Protein AF-A0AAX3D1M9-F1 (afdb_monomer_lite)

Structure (mmCIF, N/CA/C/O backbone):
data_AF-A0AAX3D1M9-F1
#
_entry.id   AF-A0AAX3D1M9-F1
#
loop_
_atom_site.group_PDB
_atom_site.id
_atom_site.type_symbol
_atom_site.label_atom_id
_atom_site.label_alt_id
_atom_site.label_comp_id
_atom_site.label_asym_id
_atom_site.label_entity_id
_atom_site.label_seq_id
_atom_site.pdbx_PDB_ins_code
_atom_site.Cartn_x
_atom_site.Cartn_y
_atom_site.Cartn_z
_atom_site.occupancy
_atom_site.B_iso_or_equiv
_atom_site.auth_seq_id
_atom_site.auth_comp_id
_atom_site.auth_asym_id
_atom_site.auth_atom_id
_atom_site.pdbx_PDB_model_num
ATOM 1 N N . MET A 1 1 ? 0.390 10.258 27.517 1.00 55.94 1 MET A N 1
ATOM 2 C CA . MET A 1 1 ? 0.273 8.787 27.469 1.00 55.94 1 MET A CA 1
ATOM 3 C C . MET A 1 1 ? -1.101 8.477 28.016 1.00 55.94 1 MET A C 1
ATOM 5 O O . MET A 1 1 ? -1.334 8.850 29.157 1.00 55.94 1 MET A O 1
ATOM 9 N N . ILE A 1 2 ? -2.012 7.941 27.198 1.00 63.78 2 ILE A N 1
ATOM 10 C CA . ILE A 1 2 ? -3.389 7.693 27.645 1.00 63.78 2 ILE A CA 1
ATOM 11 C C . ILE A 1 2 ? -3.341 6.666 28.775 1.00 63.78 2 ILE A C 1
ATOM 13 O O . ILE A 1 2 ? -2.742 5.599 28.619 1.00 63.78 2 ILE A O 1
ATOM 17 N N . THR A 1 3 ? -3.895 7.018 29.928 1.00 70.44 3 THR A N 1
ATOM 18 C CA . THR A 1 3 ? -3.872 6.161 31.119 1.00 70.44 3 THR A CA 1
ATOM 19 C C . THR A 1 3 ? -5.113 5.272 31.165 1.00 70.44 3 THR A C 1
ATOM 21 O O . THR A 1 3 ? -6.144 5.576 30.568 1.00 70.44 3 THR A O 1
ATOM 24 N N . THR A 1 4 ? -5.041 4.150 31.885 1.00 70.62 4 THR A N 1
ATOM 25 C CA . THR A 1 4 ? -6.210 3.276 32.102 1.00 70.62 4 THR A CA 1
ATOM 26 C C . THR A 1 4 ? -7.365 4.021 32.776 1.00 70.62 4 THR A C 1
ATOM 28 O O . THR A 1 4 ? -8.521 3.733 32.493 1.00 70.62 4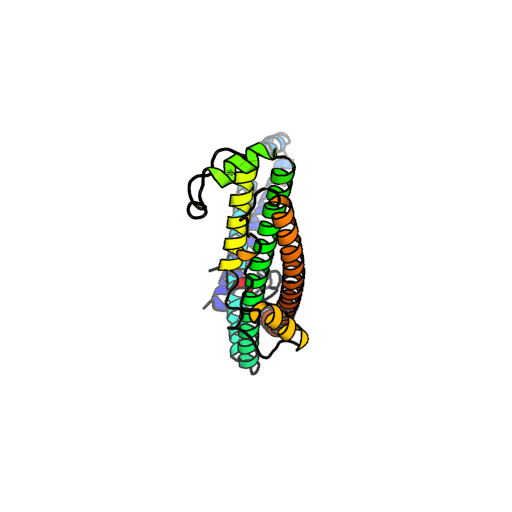 THR A O 1
ATOM 31 N N . THR A 1 5 ? -7.060 5.034 33.589 1.00 75.00 5 THR A N 1
ATOM 32 C CA . THR A 1 5 ? -8.041 5.907 34.242 1.00 75.00 5 THR A CA 1
ATOM 33 C C . THR A 1 5 ? -8.788 6.813 33.259 1.00 75.00 5 THR A C 1
ATOM 35 O O . THR A 1 5 ? -9.990 7.001 33.407 1.00 75.00 5 THR A O 1
ATOM 38 N N . GLU A 1 6 ? -8.125 7.324 32.214 1.00 77.56 6 GLU A N 1
ATOM 39 C CA . GLU A 1 6 ? -8.794 8.107 31.156 1.00 77.56 6 GLU A CA 1
ATOM 40 C C . GLU A 1 6 ? -9.747 7.232 30.323 1.00 77.56 6 GLU A C 1
ATOM 42 O O . GLU A 1 6 ? -10.830 7.669 29.936 1.00 77.56 6 GLU A O 1
ATOM 47 N N . LEU A 1 7 ? -9.378 5.968 30.084 1.00 77.69 7 LEU A N 1
ATOM 48 C CA . LEU A 1 7 ? -10.266 4.982 29.462 1.00 77.69 7 LEU A CA 1
ATOM 49 C C . LEU A 1 7 ? -11.485 4.682 30.340 1.00 77.69 7 LEU A C 1
ATOM 51 O O . LEU A 1 7 ? -12.599 4.624 29.832 1.00 77.69 7 LEU A O 1
ATOM 55 N N . GLU A 1 8 ? -11.315 4.516 31.649 1.00 80.62 8 GLU A N 1
ATOM 56 C CA . GLU A 1 8 ? -12.436 4.290 32.571 1.00 80.62 8 GLU A CA 1
ATOM 57 C C . GLU A 1 8 ? -13.389 5.492 32.641 1.00 80.62 8 GLU A C 1
ATOM 59 O O . GLU A 1 8 ? -14.610 5.317 32.645 1.00 80.62 8 GLU A O 1
ATOM 64 N N . GLU A 1 9 ? -12.859 6.715 32.612 1.00 84.62 9 GLU A N 1
ATOM 65 C CA . GLU A 1 9 ? -13.679 7.926 32.566 1.00 84.62 9 GLU A CA 1
ATOM 66 C C . GLU A 1 9 ? -14.504 7.997 31.272 1.00 84.62 9 GLU A C 1
ATOM 68 O O . GLU A 1 9 ? -15.719 8.209 31.314 1.00 84.62 9 GLU A O 1
ATOM 73 N N . LEU A 1 10 ? -13.878 7.738 30.120 1.00 82.38 10 LEU A N 1
ATOM 74 C CA . LEU A 1 10 ? -14.573 7.675 28.832 1.00 82.38 10 LEU A CA 1
ATOM 75 C C . LEU A 1 10 ? -15.622 6.557 28.799 1.00 82.38 10 LEU A C 1
ATOM 77 O O . LEU A 1 10 ? -16.719 6.763 28.279 1.00 82.38 10 LEU A O 1
ATOM 81 N N . SER A 1 11 ? -15.328 5.406 29.410 1.00 84.56 11 SER A N 1
ATOM 82 C CA . SER A 1 11 ? -16.284 4.307 29.582 1.00 84.56 11 SER A CA 1
ATOM 83 C C . SER A 1 11 ? -17.537 4.768 30.324 1.00 84.56 11 SER A C 1
ATOM 85 O O . SER A 1 11 ? -18.658 4.553 29.859 1.00 84.56 11 SER A O 1
ATOM 87 N N . SER A 1 12 ? -17.349 5.463 31.447 1.00 85.31 12 SER A N 1
ATOM 88 C CA . SER A 1 12 ? -18.442 6.009 32.252 1.00 85.31 12 SER A CA 1
ATOM 89 C C . SER A 1 12 ? -19.265 7.033 31.461 1.00 85.31 12 SER A C 1
ATOM 91 O O . SER A 1 12 ? -20.497 7.015 31.492 1.00 85.31 12 SER A O 1
ATOM 93 N N . GLN A 1 13 ? -18.617 7.885 30.660 1.00 84.88 13 GLN A N 1
ATOM 94 C CA . GLN A 1 13 ? -19.316 8.833 29.786 1.00 84.88 13 GLN A CA 1
ATOM 95 C C . GLN A 1 13 ? -20.157 8.131 28.702 1.00 84.88 13 GLN A C 1
ATOM 97 O O . GLN A 1 13 ? -21.295 8.540 28.457 1.00 84.88 13 GLN A O 1
ATOM 102 N N . VAL A 1 14 ? -19.647 7.054 28.089 1.00 85.25 14 VAL A N 1
ATOM 103 C CA . VAL A 1 14 ? -20.409 6.219 27.140 1.00 85.25 14 VAL A CA 1
ATOM 104 C C . VAL A 1 14 ? -21.610 5.567 27.826 1.00 85.25 14 VAL A C 1
ATOM 106 O O . VAL A 1 14 ? -22.710 5.554 27.271 1.00 85.25 14 VAL A O 1
ATOM 109 N N . GLU A 1 15 ? -21.429 5.029 29.031 1.00 87.00 15 GLU A N 1
ATOM 110 C CA . GLU A 1 15 ? -22.499 4.380 29.792 1.00 87.00 15 GLU A CA 1
ATOM 111 C C . GLU A 1 15 ? -23.608 5.370 30.176 1.00 87.00 15 GLU A C 1
ATOM 113 O O . GLU A 1 15 ? -24.792 5.096 29.961 1.00 87.00 15 GLU A O 1
ATOM 118 N N . ASN A 1 16 ? -23.233 6.570 30.622 1.00 86.00 16 ASN A N 1
ATOM 119 C CA . ASN A 1 16 ? -24.165 7.659 30.912 1.00 86.00 16 ASN A CA 1
ATOM 120 C C . ASN A 1 16 ? -24.911 8.143 29.657 1.00 86.00 16 ASN A C 1
ATOM 122 O O . ASN A 1 16 ? -26.115 8.397 29.700 1.00 86.00 16 ASN A O 1
ATOM 126 N N . ALA A 1 17 ? -24.235 8.231 28.509 1.00 81.38 17 ALA A N 1
ATOM 127 C CA . ALA A 1 17 ? -24.884 8.585 27.246 1.00 81.38 17 ALA A CA 1
ATOM 128 C C . ALA A 1 17 ? -25.866 7.493 26.776 1.00 81.38 17 ALA A C 1
ATOM 130 O O . ALA A 1 17 ? -26.965 7.798 26.302 1.00 81.38 17 ALA A O 1
ATOM 131 N N . ASN A 1 18 ? -25.513 6.217 26.954 1.00 84.44 18 ASN A N 1
ATOM 132 C CA . ASN A 1 18 ? -26.394 5.089 26.655 1.00 84.44 18 ASN A CA 1
ATOM 133 C C . ASN A 1 18 ? -27.618 5.046 27.581 1.00 84.44 18 ASN A C 1
ATOM 135 O O . ASN A 1 18 ? -28.734 4.811 27.108 1.00 84.44 18 ASN A O 1
ATOM 139 N N . SER A 1 19 ? -27.445 5.315 28.877 1.00 85.19 19 SER A N 1
ATOM 140 C CA . SER A 1 19 ? -28.560 5.381 29.826 1.00 85.19 19 SER A CA 1
ATOM 141 C C . SER A 1 19 ? -29.493 6.561 29.518 1.00 85.19 19 SER A C 1
ATOM 143 O O . SER A 1 19 ? -30.715 6.384 29.497 1.00 85.19 19 SER A O 1
ATOM 145 N N . ALA A 1 20 ? -28.947 7.726 29.147 1.00 81.75 20 ALA A N 1
ATOM 146 C CA . ALA A 1 20 ? -29.719 8.884 28.692 1.00 81.75 20 ALA A CA 1
ATOM 147 C C . ALA A 1 20 ? -30.534 8.580 27.422 1.00 81.75 20 ALA A C 1
ATOM 149 O O . ALA A 1 20 ? -31.724 8.901 27.356 1.00 81.75 20 ALA A O 1
ATOM 150 N N . ARG A 1 21 ? -29.944 7.883 26.441 1.00 82.38 21 ARG A N 1
ATOM 151 C CA . ARG A 1 21 ? -30.666 7.406 25.250 1.00 82.38 21 ARG A CA 1
ATOM 152 C C . ARG A 1 21 ? -31.788 6.435 25.621 1.00 82.38 21 ARG A C 1
ATOM 154 O O . ARG A 1 21 ? -32.903 6.580 25.125 1.00 82.38 21 ARG A O 1
ATOM 161 N N . ALA A 1 22 ? -31.534 5.472 26.507 1.00 83.50 22 ALA A N 1
ATOM 162 C CA . ALA A 1 22 ? -32.554 4.522 26.955 1.00 83.50 22 ALA A CA 1
ATOM 163 C C . ALA A 1 22 ? -33.737 5.228 27.647 1.00 83.50 22 ALA A C 1
ATOM 165 O O . ALA A 1 22 ? -34.895 4.853 27.443 1.00 83.50 22 ALA A O 1
ATOM 166 N N . LEU A 1 23 ? -33.468 6.285 28.421 1.00 85.50 23 LEU A N 1
ATOM 167 C CA . LEU A 1 23 ? -34.502 7.143 29.004 1.00 85.50 23 LEU A CA 1
ATOM 168 C C . LEU A 1 23 ? -35.269 7.934 27.934 1.00 85.50 23 LEU A C 1
ATOM 170 O O . LEU A 1 23 ? -36.498 7.995 28.00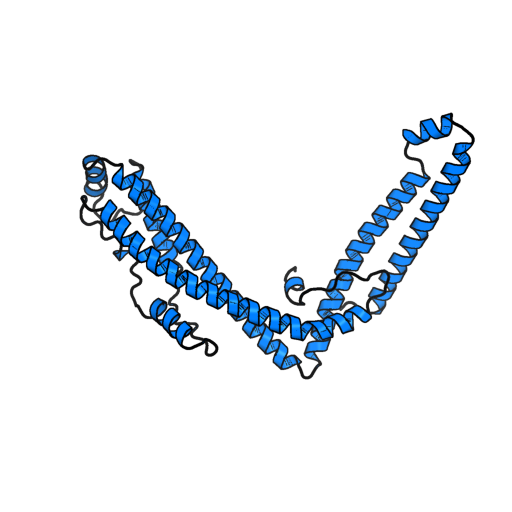1 1.00 85.50 23 LEU A O 1
ATOM 174 N N . ALA A 1 24 ? -34.586 8.480 26.923 1.00 78.06 24 ALA A N 1
ATOM 175 C CA . ALA A 1 24 ? -35.226 9.181 25.808 1.00 78.06 24 ALA A CA 1
ATOM 176 C C . ALA A 1 24 ? -36.155 8.256 24.998 1.00 78.06 24 ALA A C 1
ATOM 178 O O . ALA A 1 24 ? -37.276 8.646 24.672 1.00 78.06 24 ALA A O 1
ATOM 179 N N . VAL A 1 25 ? -35.745 7.004 24.758 1.00 81.94 25 VAL A N 1
ATOM 180 C CA . VAL A 1 25 ? -36.581 5.971 24.119 1.00 81.94 25 VAL A CA 1
ATOM 181 C C . VAL A 1 25 ? -37.821 5.669 24.962 1.00 81.94 25 VAL A C 1
ATOM 183 O O . VAL A 1 25 ? -38.934 5.671 24.437 1.00 81.94 25 VAL A O 1
ATOM 186 N N . LYS A 1 26 ? -37.672 5.464 26.279 1.00 84.25 26 LYS A N 1
ATOM 187 C CA . LYS A 1 26 ? -38.821 5.256 27.181 1.00 84.25 26 LYS A CA 1
ATOM 188 C C . LYS A 1 26 ? -39.779 6.452 27.170 1.00 84.25 26 LYS A C 1
ATOM 190 O O . LYS A 1 26 ? -40.995 6.258 27.158 1.00 84.25 26 LYS A O 1
ATOM 195 N N . GLY A 1 27 ? -39.242 7.673 27.135 1.00 80.56 27 GLY A N 1
ATOM 196 C CA . GLY A 1 27 ? -40.020 8.906 27.007 1.00 80.56 27 GLY A CA 1
ATOM 197 C C . GLY A 1 27 ? -40.816 8.968 25.702 1.00 80.56 27 GLY A C 1
ATOM 198 O O . GLY A 1 27 ? -42.007 9.266 25.734 1.00 80.56 27 GLY A O 1
ATOM 199 N N . LEU A 1 28 ? -40.194 8.603 24.577 1.00 79.19 28 LEU A N 1
ATOM 200 C CA . LEU A 1 28 ? -40.854 8.529 23.272 1.00 79.19 28 LEU A CA 1
ATOM 201 C C . LEU A 1 28 ? -41.990 7.496 23.261 1.00 79.19 28 LEU A C 1
ATOM 203 O O . LEU A 1 28 ? -43.083 7.783 22.776 1.00 79.19 28 LEU A O 1
ATOM 207 N N . VAL A 1 29 ? -41.763 6.304 23.822 1.00 81.25 29 VAL A N 1
ATOM 208 C CA . VAL A 1 29 ? -42.787 5.249 23.912 1.00 81.25 29 VAL A CA 1
ATOM 209 C C . VAL A 1 29 ? -43.977 5.716 24.752 1.00 81.25 29 VAL A C 1
ATOM 211 O O . VAL A 1 29 ? -45.124 5.509 24.356 1.00 81.25 29 VAL A O 1
ATOM 214 N N . LYS A 1 30 ? -43.720 6.385 25.883 1.00 83.56 30 LYS A N 1
ATOM 215 C CA . LYS A 1 30 ? -44.773 6.949 26.735 1.00 83.56 30 LYS A CA 1
ATOM 216 C C . LYS A 1 30 ? -45.582 8.018 25.995 1.00 83.56 30 LYS A C 1
ATOM 218 O O . LYS A 1 30 ? -46.803 7.919 25.956 1.00 83.56 30 LYS A O 1
ATOM 223 N N . GLU A 1 31 ? -44.912 8.971 25.348 1.00 75.94 31 GLU A N 1
ATOM 224 C CA . GLU A 1 31 ? -45.567 10.034 24.573 1.00 75.94 31 GLU A CA 1
ATOM 225 C C . GLU A 1 31 ? -46.379 9.461 23.396 1.00 75.94 31 GLU A C 1
ATOM 227 O O . GLU A 1 31 ? -47.497 9.900 23.128 1.00 75.94 31 GLU A O 1
ATOM 232 N N . THR A 1 32 ? -45.861 8.431 22.722 1.00 73.94 32 THR A N 1
ATOM 233 C CA . THR A 1 32 ? -46.574 7.732 21.640 1.00 73.94 32 THR A CA 1
ATOM 234 C C . THR A 1 32 ? -47.834 7.044 22.166 1.00 73.94 32 THR A C 1
ATOM 236 O O . THR A 1 32 ? -48.892 7.141 21.549 1.00 73.94 32 THR A O 1
ATOM 239 N N . ARG A 1 33 ? -47.751 6.398 23.335 1.00 76.44 33 ARG A N 1
ATOM 240 C CA . ARG A 1 33 ? -48.888 5.735 23.989 1.00 76.44 33 ARG A CA 1
ATOM 241 C C . ARG A 1 33 ? -49.951 6.728 24.461 1.00 76.44 33 ARG A C 1
ATOM 243 O O . ARG A 1 33 ? -51.136 6.455 24.323 1.00 76.44 33 ARG A O 1
ATOM 250 N N . GLU A 1 34 ? -49.551 7.884 24.980 1.00 76.94 34 GLU A N 1
ATOM 251 C CA . GLU A 1 34 ? -50.483 8.950 25.373 1.00 76.94 34 GLU A CA 1
ATOM 252 C C . GLU A 1 34 ? -51.209 9.534 24.152 1.00 76.94 34 GLU A C 1
ATOM 254 O O . GLU A 1 34 ? -52.421 9.752 24.186 1.00 76.94 34 GLU A O 1
ATOM 259 N N . ARG A 1 35 ? -50.500 9.703 23.030 1.00 66.81 35 ARG A N 1
ATOM 260 C CA . ARG A 1 35 ? -51.060 10.215 21.770 1.00 66.81 35 ARG A CA 1
ATOM 261 C C . ARG A 1 35 ? -51.959 9.224 21.034 1.00 66.81 35 ARG A C 1
ATOM 263 O O . ARG A 1 35 ? -52.807 9.669 20.270 1.00 66.81 35 ARG A O 1
ATOM 270 N N . GLN A 1 36 ? -51.844 7.916 21.284 1.00 66.88 36 GLN A N 1
ATOM 271 C CA . GLN A 1 36 ? -52.764 6.911 20.723 1.00 66.88 36 GLN A CA 1
ATOM 272 C C . GLN A 1 36 ? -54.233 7.156 21.099 1.00 66.88 36 GLN A C 1
ATOM 274 O O . GLN A 1 36 ? -55.123 6.692 20.393 1.00 66.88 36 GLN A O 1
ATOM 279 N N . SER A 1 37 ? -54.498 7.919 22.164 1.00 68.69 37 SER A N 1
ATOM 280 C CA . SER A 1 37 ? -55.852 8.331 22.548 1.00 68.69 37 SER A CA 1
ATOM 281 C C . SER A 1 37 ? -56.493 9.361 21.599 1.00 68.69 37 SER A C 1
ATOM 283 O O . SER A 1 37 ? -57.701 9.574 21.670 1.00 68.69 37 SER A O 1
ATOM 285 N N . SER A 1 38 ? -55.723 9.990 20.695 1.00 73.31 38 SER A N 1
ATOM 286 C CA . SER A 1 38 ? -56.212 11.019 19.769 1.00 73.31 38 SER A CA 1
ATOM 287 C C . SER A 1 38 ? -55.602 10.892 18.367 1.00 73.31 38 SER A C 1
ATOM 289 O O . SER A 1 38 ? -54.414 11.136 18.147 1.00 73.31 38 SER A O 1
ATOM 291 N N . LEU A 1 39 ? -56.451 10.591 17.377 1.00 71.69 39 LEU A N 1
ATOM 292 C CA . LEU A 1 39 ? -56.071 10.492 15.958 1.00 71.69 39 LEU A CA 1
ATOM 293 C C . LEU A 1 39 ? -55.488 11.804 15.405 1.00 71.69 39 LEU A C 1
ATOM 295 O O . LEU A 1 39 ? -54.564 11.778 14.593 1.00 71.69 39 LEU A O 1
ATOM 299 N N . TRP A 1 40 ? -55.969 12.953 15.888 1.00 66.00 40 TRP A N 1
ATOM 300 C CA . TRP A 1 40 ? -55.445 14.271 15.511 1.00 66.00 40 TRP A CA 1
ATOM 301 C C . TRP A 1 40 ? -54.020 14.503 16.041 1.00 66.00 40 TRP A C 1
ATOM 303 O O . TRP A 1 40 ? -53.183 15.071 15.340 1.00 66.00 40 TRP A O 1
ATOM 313 N N . ALA A 1 41 ? -53.708 14.017 17.247 1.00 66.38 41 ALA A N 1
ATOM 314 C CA . ALA A 1 41 ? -52.366 14.109 17.825 1.00 66.38 41 ALA A CA 1
ATOM 315 C C . ALA A 1 41 ? -51.355 13.184 17.121 1.00 66.38 41 ALA A C 1
ATOM 317 O O . ALA A 1 41 ? -50.181 13.542 16.983 1.00 66.38 41 ALA A O 1
ATOM 318 N N . LEU A 1 42 ? -51.809 12.022 16.637 1.00 66.06 42 LEU A N 1
ATOM 319 C CA . LEU A 1 42 ? -51.021 11.140 15.769 1.00 66.06 42 LEU A CA 1
ATOM 320 C C . LEU A 1 42 ? -50.742 11.795 14.410 1.00 66.06 42 LEU A C 1
ATOM 322 O O . LEU A 1 42 ? -49.597 11.792 13.960 1.00 66.06 42 LEU A O 1
ATOM 326 N N . PHE A 1 43 ? -51.757 12.412 13.795 1.00 67.56 43 PHE A N 1
ATOM 327 C CA . PHE A 1 43 ? -51.613 13.103 12.513 1.00 67.56 43 PHE A CA 1
ATOM 328 C C . PHE A 1 43 ? -50.645 14.293 12.607 1.00 67.56 43 PHE A C 1
ATOM 330 O O . PHE A 1 43 ? -49.719 14.392 11.811 1.00 67.56 43 PHE A O 1
ATOM 337 N N . ILE A 1 44 ? -50.768 15.152 13.626 1.00 66.00 44 ILE A N 1
ATOM 338 C CA . ILE A 1 44 ? -49.818 16.260 13.850 1.00 66.00 44 ILE A CA 1
ATOM 339 C C . ILE A 1 44 ? -48.405 15.732 14.155 1.00 66.00 44 ILE A C 1
ATOM 341 O O . ILE A 1 44 ? -47.415 16.312 13.706 1.00 66.00 44 ILE A O 1
ATOM 345 N N . GLY A 1 45 ? -48.289 14.615 14.880 1.00 60.50 45 GLY A N 1
ATOM 346 C CA . GLY A 1 45 ? -47.007 13.975 15.192 1.00 60.50 45 GLY A CA 1
ATOM 347 C C . GLY A 1 45 ? -46.241 13.446 13.973 1.00 60.50 45 GLY A C 1
ATOM 348 O O . GLY A 1 45 ? -45.016 13.381 14.028 1.00 60.50 45 GLY A O 1
ATOM 349 N N . LEU A 1 46 ? -46.932 13.128 12.874 1.00 64.69 46 LEU A N 1
ATOM 350 C CA . LEU A 1 46 ? -46.320 12.734 11.596 1.00 64.69 46 LEU A CA 1
ATOM 351 C C . LEU A 1 46 ? -45.623 13.903 10.885 1.00 64.69 46 LEU A C 1
ATOM 353 O O . LEU A 1 46 ? -44.634 13.690 10.188 1.00 64.69 46 LEU A O 1
ATOM 357 N N . PHE A 1 47 ? -46.108 15.133 11.081 1.00 64.88 47 PHE A N 1
ATOM 358 C CA . PHE A 1 47 ? -45.584 16.327 10.409 1.00 64.88 47 PHE A CA 1
ATOM 359 C C . PHE A 1 47 ? -44.683 17.192 11.305 1.00 64.88 47 PHE A C 1
ATOM 361 O O . PHE A 1 47 ? -43.851 17.942 10.795 1.00 64.88 47 PHE A O 1
ATOM 368 N N . ILE A 1 48 ? -44.795 17.082 12.634 1.00 67.56 48 ILE A N 1
ATOM 369 C CA . ILE A 1 48 ? -44.024 17.884 13.594 1.00 67.56 48 ILE A CA 1
ATOM 370 C C . ILE A 1 48 ? -43.164 16.973 14.474 1.00 67.56 48 ILE A C 1
ATOM 372 O O . ILE A 1 48 ? -43.682 16.209 15.289 1.00 67.56 48 ILE A O 1
ATOM 376 N N . LYS A 1 49 ? -41.831 17.111 14.369 1.00 68.19 49 LYS A N 1
ATOM 377 C CA . LYS A 1 49 ? -40.873 16.421 15.253 1.00 68.19 49 LYS A CA 1
ATOM 378 C C . LYS A 1 49 ? -41.199 16.726 16.717 1.00 68.19 49 LYS A C 1
ATOM 380 O O . LYS A 1 49 ? -41.055 17.869 17.160 1.00 68.19 49 LYS A O 1
ATOM 385 N N . THR A 1 50 ? -41.609 15.698 17.455 1.00 72.06 50 THR A N 1
ATOM 386 C CA . THR A 1 50 ? -41.996 15.801 18.865 1.00 72.06 50 THR A CA 1
ATOM 387 C C . THR A 1 50 ? -40.798 16.181 19.741 1.00 72.06 50 THR A C 1
ATOM 389 O O . THR A 1 50 ? -39.648 15.922 19.363 1.00 72.06 50 THR A O 1
ATOM 392 N N . PRO A 1 51 ? -41.020 16.797 20.915 1.00 76.00 51 PRO A N 1
ATOM 393 C CA . PRO A 1 51 ? -39.935 17.102 21.841 1.00 76.00 51 PRO A CA 1
ATOM 394 C C . PRO A 1 51 ? -39.166 15.844 22.277 1.00 76.00 51 PRO A C 1
ATOM 396 O O . PRO A 1 51 ? -37.944 15.917 22.396 1.00 76.00 51 PRO A O 1
ATOM 399 N N . ALA A 1 52 ? -39.819 14.684 22.448 1.00 73.75 52 ALA A N 1
ATOM 400 C CA . ALA A 1 52 ? -39.102 13.440 22.744 1.00 73.75 52 ALA A CA 1
ATOM 401 C C . ALA A 1 52 ? -38.280 12.932 21.549 1.00 73.75 52 ALA A C 1
ATOM 403 O O . ALA A 1 52 ? -37.158 12.475 21.748 1.00 73.75 52 ALA A O 1
ATOM 404 N N . GLN A 1 53 ? -38.776 13.068 20.312 1.00 75.62 53 GLN A N 1
ATOM 405 C CA . GLN A 1 53 ? -38.018 12.692 19.114 1.00 75.62 53 GLN A CA 1
ATOM 406 C C . GLN A 1 53 ? -36.785 13.586 18.924 1.00 75.62 53 GLN A C 1
ATOM 408 O O . GLN A 1 53 ? -35.720 13.096 18.557 1.00 75.62 53 GLN A O 1
ATOM 413 N N . LYS A 1 54 ? -36.899 14.895 19.193 1.00 81.56 54 LYS A N 1
ATOM 414 C CA . LYS A 1 54 ? -35.748 15.814 19.174 1.00 81.56 54 LYS A CA 1
ATOM 415 C C . LYS A 1 54 ? -34.703 15.420 20.219 1.00 81.56 54 LYS A C 1
ATOM 417 O O . LYS A 1 54 ? -33.544 15.267 19.856 1.00 81.56 54 LYS A O 1
ATOM 422 N N . LYS A 1 55 ? -35.126 15.154 21.462 1.00 78.50 55 LYS A N 1
ATOM 423 C CA . LYS A 1 55 ? -34.235 14.676 22.534 1.00 78.50 55 LYS A CA 1
ATOM 424 C C . LYS A 1 55 ? -33.551 13.356 22.181 1.00 78.50 55 LYS A C 1
ATOM 426 O O . LYS A 1 55 ? -32.359 13.213 22.416 1.00 78.50 55 LYS A O 1
ATOM 431 N N . LEU A 1 56 ? -34.275 12.405 21.587 1.00 80.19 56 LEU A N 1
ATOM 432 C CA . LEU A 1 56 ? -33.693 11.141 21.131 1.00 80.19 56 LEU A CA 1
ATOM 433 C C . LEU A 1 56 ? -32.629 11.376 20.054 1.00 80.19 56 LEU A C 1
ATOM 435 O O . LEU A 1 56 ? -31.526 10.856 20.180 1.00 80.19 56 LEU A O 1
ATOM 439 N N . ASN A 1 57 ? -32.921 12.210 19.053 1.00 83.75 57 ASN A N 1
ATOM 440 C CA . ASN A 1 57 ? -31.964 12.530 17.994 1.00 83.75 57 ASN A CA 1
ATOM 441 C C . ASN A 1 57 ? -30.714 13.252 18.537 1.00 83.75 57 ASN A C 1
ATOM 443 O O . ASN A 1 57 ? -29.609 12.977 18.081 1.00 83.75 57 ASN A O 1
ATOM 447 N N . GLU A 1 58 ? -30.869 14.160 19.505 1.00 84.94 58 GLU A N 1
ATOM 448 C CA . GLU A 1 58 ? -29.752 14.841 20.179 1.00 84.94 58 GLU A CA 1
ATOM 449 C C . GLU A 1 58 ? -28.893 13.855 20.981 1.00 84.94 58 GLU A C 1
ATOM 451 O O . GLU A 1 58 ? -27.668 13.868 20.858 1.00 84.94 58 GLU A O 1
ATOM 456 N N . CYS A 1 59 ? -29.521 12.952 21.744 1.00 80.50 59 CYS A N 1
ATOM 457 C CA . CYS A 1 59 ? -28.818 11.896 22.469 1.00 80.50 59 CYS A CA 1
ATOM 458 C C . CYS A 1 59 ? -28.083 10.937 21.523 1.00 80.50 59 CYS A C 1
ATOM 460 O O . CYS A 1 59 ? -26.952 10.554 21.809 1.00 80.50 59 CYS A O 1
ATOM 462 N N . GLU A 1 60 ? -28.690 10.557 20.396 1.00 82.06 60 GLU A N 1
ATOM 463 C CA . GLU A 1 60 ? -28.051 9.696 19.395 1.00 82.06 60 GLU A CA 1
ATOM 464 C C . GLU A 1 60 ? -26.888 10.396 18.691 1.00 82.06 60 GLU A C 1
ATOM 466 O O . GLU A 1 60 ? -25.833 9.791 18.509 1.00 82.06 60 GLU A O 1
ATOM 471 N N . LEU A 1 61 ? -27.032 11.680 18.350 1.00 87.19 61 LEU A N 1
ATOM 472 C CA . LEU A 1 61 ? -25.943 12.470 17.782 1.00 87.19 61 LEU A CA 1
ATOM 473 C C . LEU A 1 61 ? -24.768 12.577 18.761 1.00 87.19 61 LEU A C 1
ATOM 475 O O . LEU A 1 61 ? -23.626 12.330 18.373 1.00 87.19 61 LEU A O 1
ATOM 479 N N . HIS A 1 62 ? -25.052 12.902 20.025 1.00 83.25 62 HIS A N 1
ATOM 480 C CA . HIS A 1 62 ? -24.042 12.995 21.075 1.00 83.25 62 HIS A CA 1
ATOM 481 C C . HIS A 1 62 ? -23.337 11.651 21.294 1.00 83.25 62 HIS A C 1
ATOM 483 O O . HIS A 1 62 ? -22.109 11.598 21.334 1.00 83.25 62 HIS A O 1
ATOM 489 N N . LEU A 1 63 ? -24.095 10.551 21.361 1.00 83.00 63 LEU A N 1
ATOM 490 C CA . LEU A 1 63 ? -23.542 9.204 21.498 1.00 83.00 63 LEU A CA 1
ATOM 491 C C . LEU A 1 63 ? -22.644 8.840 20.310 1.00 83.00 63 LEU A C 1
ATOM 493 O O . LEU A 1 63 ? -21.543 8.345 20.516 1.00 83.00 63 LEU A O 1
ATOM 497 N N . ASN A 1 64 ? -23.066 9.124 19.076 1.00 84.31 64 ASN A N 1
ATOM 498 C CA . ASN A 1 64 ? -22.273 8.822 17.883 1.00 84.31 64 ASN A CA 1
ATOM 499 C C . ASN A 1 64 ? -20.956 9.609 17.846 1.00 84.31 64 ASN A C 1
ATOM 501 O O . ASN A 1 64 ? -19.908 9.047 17.531 1.00 84.31 64 ASN A O 1
ATOM 505 N N . GLN A 1 65 ? -20.992 10.898 18.194 1.00 87.12 65 GLN A N 1
ATOM 506 C CA . GLN A 1 65 ? -19.785 11.723 18.289 1.00 87.12 65 GLN A CA 1
ATOM 507 C C . GLN A 1 65 ? -18.842 11.221 19.386 1.00 87.12 65 GLN A C 1
ATOM 509 O O . GLN A 1 65 ? -17.628 11.187 19.190 1.00 87.12 65 GLN A O 1
ATOM 514 N N . LEU A 1 66 ? -19.397 10.820 20.529 1.00 85.19 66 LEU A N 1
ATOM 515 C CA . LEU A 1 66 ? -18.630 10.318 21.660 1.00 85.19 66 LEU A CA 1
ATOM 516 C C . LEU A 1 66 ? -18.001 8.954 21.343 1.00 85.19 66 LEU A C 1
ATOM 518 O O . LEU A 1 66 ? -16.804 8.788 21.540 1.00 85.19 66 LEU A O 1
ATOM 522 N N . LEU A 1 67 ? -18.749 8.027 20.739 1.00 83.69 67 LEU A N 1
ATOM 523 C CA . LEU A 1 67 ? -18.230 6.731 20.289 1.00 83.69 67 LEU A CA 1
ATOM 524 C C . LEU A 1 67 ? -17.114 6.875 19.246 1.00 83.69 67 LEU A C 1
ATOM 526 O O . LEU A 1 67 ? -16.138 6.130 19.300 1.00 83.69 67 LEU A O 1
ATOM 530 N N . ALA A 1 68 ? -17.224 7.836 18.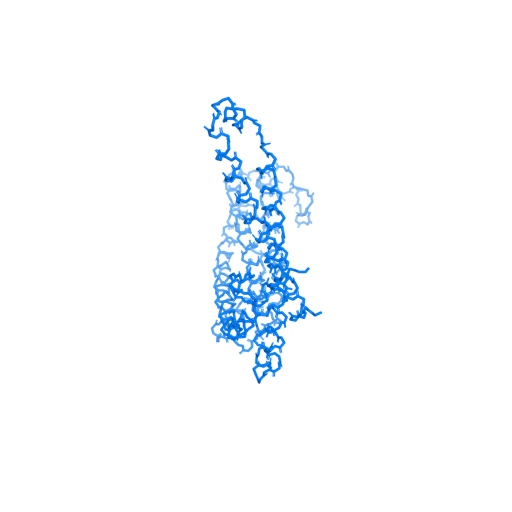322 1.00 81.62 68 ALA A N 1
ATOM 531 C CA . ALA A 1 68 ? -16.160 8.117 17.358 1.00 81.62 68 ALA A CA 1
ATOM 532 C C . ALA A 1 68 ? -14.869 8.573 18.060 1.00 81.62 68 ALA A C 1
ATOM 534 O O . ALA A 1 68 ? -13.807 8.003 17.819 1.00 81.62 68 ALA A O 1
ATOM 535 N N . LYS A 1 69 ? -14.971 9.524 18.999 1.00 83.50 69 LYS A N 1
ATOM 536 C CA . LYS A 1 69 ? -13.826 9.983 19.803 1.00 83.50 69 LYS A CA 1
ATOM 537 C C . LYS A 1 69 ? -13.228 8.859 20.652 1.00 83.50 69 LYS A C 1
ATOM 539 O O . LYS A 1 69 ? -12.015 8.673 20.655 1.00 83.50 69 LYS A O 1
ATOM 544 N N . CYS A 1 70 ? -14.069 8.085 21.339 1.00 83.31 70 CYS A N 1
ATOM 545 C CA . CYS A 1 70 ? -13.638 6.942 22.142 1.00 83.31 70 CYS A CA 1
ATOM 546 C C . CYS A 1 70 ? -12.901 5.910 21.294 1.00 83.31 70 CYS A C 1
ATOM 548 O O . CYS A 1 70 ? -11.902 5.358 21.748 1.00 83.31 70 CYS A O 1
ATOM 550 N N . ARG A 1 71 ? -13.355 5.663 20.061 1.00 82.00 71 ARG A N 1
ATOM 551 C CA . ARG A 1 71 ? -12.686 4.746 19.140 1.00 82.00 71 ARG A CA 1
ATOM 552 C C . ARG A 1 71 ? -11.283 5.226 18.789 1.00 82.00 71 ARG A C 1
ATOM 554 O O . ARG A 1 71 ? -10.360 4.423 18.865 1.00 82.00 71 ARG A O 1
ATOM 561 N N . ASP A 1 72 ? -11.121 6.500 18.443 1.00 82.31 72 ASP A N 1
ATOM 562 C CA . ASP A 1 72 ? -9.812 7.061 18.092 1.00 82.31 72 ASP A CA 1
ATOM 563 C C . ASP A 1 72 ? -8.840 6.996 19.280 1.00 82.31 72 ASP A C 1
ATOM 565 O O . ASP A 1 72 ? -7.715 6.515 19.136 1.00 82.31 72 ASP A O 1
ATOM 569 N N . ILE A 1 73 ? -9.299 7.380 20.476 1.00 83.50 73 ILE A N 1
ATOM 570 C CA . ILE A 1 73 ? -8.505 7.331 21.715 1.00 83.50 73 ILE A CA 1
ATOM 571 C C . ILE A 1 73 ? -8.140 5.886 22.078 1.00 83.50 73 ILE A C 1
ATOM 573 O O . ILE A 1 73 ? -6.982 5.588 22.366 1.00 83.50 73 ILE A O 1
ATOM 577 N N . SER A 1 74 ? -9.104 4.963 22.026 1.00 82.44 74 SER A N 1
ATOM 578 C CA . SER A 1 74 ? -8.868 3.552 22.358 1.00 82.44 74 SER A CA 1
ATOM 579 C C . SER A 1 74 ? -7.898 2.902 21.375 1.00 82.44 74 SER A C 1
ATOM 581 O O . SER A 1 74 ? -7.062 2.094 21.768 1.00 82.44 74 SER A O 1
ATOM 583 N N . LEU A 1 75 ? -7.960 3.278 20.098 1.00 83.88 75 LEU A N 1
ATOM 584 C CA . LEU A 1 75 ? -7.027 2.821 19.078 1.00 83.88 75 LEU A CA 1
ATOM 585 C C . LEU A 1 75 ? -5.615 3.381 19.301 1.00 83.88 75 LEU A C 1
ATOM 587 O O . LEU A 1 75 ? -4.655 2.615 19.224 1.00 83.88 75 LEU A O 1
ATOM 591 N N . GLN A 1 76 ? -5.472 4.661 19.657 1.00 83.06 76 GLN A N 1
ATOM 592 C CA . GLN A 1 76 ? -4.174 5.228 20.044 1.00 83.06 76 GLN A CA 1
ATOM 593 C C . GLN A 1 76 ? -3.593 4.526 21.275 1.00 83.06 76 GLN A C 1
ATOM 595 O O . GLN A 1 76 ? -2.417 4.159 21.274 1.00 83.06 76 GLN A O 1
ATOM 600 N N . TYR A 1 77 ? -4.420 4.275 22.293 1.00 85.31 77 TYR A N 1
ATOM 601 C CA . TYR A 1 77 ? -4.017 3.523 23.477 1.00 85.31 77 TYR A CA 1
ATOM 602 C C . TYR A 1 77 ? -3.537 2.115 23.114 1.00 85.31 77 TYR A C 1
ATOM 604 O O . TYR A 1 77 ? -2.441 1.725 23.511 1.00 85.31 77 TYR A O 1
ATOM 612 N N . VAL A 1 78 ? -4.306 1.372 22.308 1.00 87.06 78 VAL A N 1
ATOM 613 C CA . VAL A 1 78 ? -3.926 0.020 21.873 1.00 87.06 78 VAL A CA 1
ATOM 614 C C . VAL A 1 78 ? -2.580 0.032 21.176 1.00 87.06 78 VAL A C 1
ATOM 616 O O . VAL A 1 78 ? -1.740 -0.808 21.489 1.00 87.06 78 VAL A O 1
ATOM 619 N N . VAL A 1 79 ? -2.347 0.986 20.276 1.00 85.50 79 VAL A N 1
ATOM 620 C CA . VAL A 1 79 ? -1.073 1.085 19.561 1.00 85.50 79 VAL A CA 1
ATOM 621 C C . VAL A 1 79 ? 0.075 1.383 20.518 1.00 85.50 79 VAL A C 1
ATOM 623 O O . VAL A 1 79 ? 1.049 0.633 20.551 1.00 85.50 79 VAL A O 1
ATOM 626 N N . MET A 1 80 ? -0.048 2.433 21.333 1.00 84.00 80 MET A N 1
ATOM 627 C CA . MET A 1 80 ? 1.012 2.848 22.253 1.00 84.00 80 MET A CA 1
ATOM 628 C C . MET A 1 80 ? 1.337 1.761 23.281 1.00 84.00 80 MET A C 1
ATOM 630 O O . MET A 1 80 ? 2.505 1.433 23.484 1.00 84.00 80 MET A O 1
ATOM 634 N N . SER A 1 81 ? 0.317 1.175 23.908 1.00 86.50 81 SER A N 1
ATOM 635 C CA . SER A 1 81 ? 0.503 0.135 24.917 1.00 86.50 81 SER A CA 1
ATOM 636 C C . SER A 1 81 ? 1.008 -1.173 24.315 1.00 86.50 81 SER A C 1
ATOM 638 O O . SER A 1 81 ? 1.855 -1.812 24.929 1.00 86.50 81 SER A O 1
ATOM 640 N N . SER A 1 82 ? 0.560 -1.566 23.116 1.00 86.69 82 SER A N 1
ATOM 641 C CA . SER A 1 82 ? 1.075 -2.784 22.468 1.00 86.69 82 SER A CA 1
ATOM 642 C C . SER A 1 82 ? 2.546 -2.624 22.098 1.00 86.69 82 SER A C 1
ATOM 644 O O . SER A 1 82 ? 3.336 -3.516 22.382 1.00 86.69 82 SER A O 1
ATOM 646 N N . LEU A 1 83 ? 2.940 -1.470 21.543 1.00 86.31 83 LEU A N 1
ATOM 647 C CA . LEU A 1 83 ? 4.344 -1.176 21.244 1.00 86.31 83 LEU A CA 1
ATOM 648 C C . LEU A 1 83 ? 5.203 -1.190 22.509 1.00 86.31 83 LEU A C 1
ATOM 650 O O . LEU A 1 83 ? 6.267 -1.801 22.516 1.00 86.31 83 LEU A O 1
ATOM 654 N N . GLN A 1 84 ? 4.736 -0.564 23.590 1.00 86.94 84 GLN A N 1
ATOM 655 C CA . GLN A 1 84 ? 5.457 -0.572 24.860 1.00 86.94 84 GLN A CA 1
ATOM 656 C C . GLN A 1 84 ? 5.612 -1.993 25.421 1.00 86.94 84 GLN A C 1
ATOM 658 O O . GLN A 1 84 ? 6.680 -2.342 25.919 1.00 86.94 84 GLN A O 1
ATOM 663 N N . GLU A 1 85 ? 4.573 -2.828 25.332 1.00 86.44 85 GLU A N 1
ATOM 664 C CA . GLU A 1 85 ? 4.656 -4.223 25.769 1.00 86.44 85 GLU A CA 1
ATOM 665 C C . GLU A 1 85 ? 5.623 -5.053 24.922 1.00 86.44 85 GLU A C 1
ATOM 667 O O . GLU A 1 85 ? 6.339 -5.875 25.487 1.00 86.44 85 GLU A O 1
ATOM 672 N N . ILE A 1 86 ? 5.682 -4.821 23.607 1.00 87.25 86 ILE A N 1
ATOM 673 C CA . ILE A 1 86 ? 6.654 -5.478 22.723 1.00 87.25 86 ILE A CA 1
ATOM 674 C C . ILE A 1 86 ? 8.077 -5.047 23.096 1.00 87.25 86 ILE A C 1
ATOM 676 O O . ILE A 1 86 ? 8.943 -5.897 23.283 1.00 87.25 86 ILE A O 1
ATOM 680 N N . MET A 1 87 ? 8.316 -3.745 23.277 1.00 85.25 87 MET A N 1
ATOM 681 C CA . MET A 1 87 ? 9.637 -3.198 23.631 1.00 85.25 87 MET A CA 1
ATOM 682 C C . MET A 1 87 ? 10.150 -3.650 24.995 1.00 85.25 87 MET A C 1
ATOM 684 O O . MET A 1 87 ? 11.354 -3.791 25.170 1.00 85.25 87 MET A O 1
ATOM 688 N N . ASN A 1 88 ? 9.254 -3.919 25.941 1.00 87.81 88 ASN A N 1
ATOM 689 C CA . ASN A 1 88 ? 9.618 -4.432 27.261 1.00 87.81 88 ASN A CA 1
ATOM 690 C C . ASN A 1 88 ? 9.716 -5.970 27.310 1.00 87.81 88 ASN A C 1
ATOM 692 O O . ASN A 1 88 ? 9.971 -6.531 28.376 1.00 87.81 88 ASN A O 1
ATOM 696 N N . SER A 1 89 ? 9.460 -6.659 26.197 1.00 87.00 89 SER A N 1
ATOM 697 C CA . SER A 1 89 ? 9.524 -8.118 26.088 1.00 87.00 89 SER A CA 1
ATOM 698 C C . SER A 1 89 ? 10.868 -8.569 25.496 1.00 87.00 89 SER A C 1
ATOM 700 O O . SER A 1 89 ? 11.536 -7.765 24.844 1.00 87.00 89 SER A O 1
ATOM 702 N N . PRO A 1 90 ? 11.279 -9.841 25.673 1.00 84.38 90 PRO A N 1
ATOM 703 C CA . PRO A 1 90 ? 12.496 -10.362 25.039 1.00 84.38 90 PRO A CA 1
ATOM 704 C C . PRO A 1 90 ? 12.466 -10.266 23.503 1.00 84.38 90 PRO A C 1
ATOM 706 O O . PRO A 1 90 ? 13.517 -10.236 22.874 1.00 84.38 90 PRO A O 1
ATOM 709 N N . ASP A 1 91 ? 11.276 -10.145 22.907 1.00 83.50 91 ASP A N 1
ATOM 710 C CA . ASP A 1 91 ? 11.081 -10.006 21.461 1.00 83.50 91 ASP A CA 1
ATOM 711 C C . ASP A 1 91 ? 11.271 -8.558 20.962 1.00 83.50 91 ASP A C 1
ATOM 713 O O . ASP A 1 91 ? 11.090 -8.278 19.776 1.00 83.50 91 ASP A O 1
ATOM 717 N N . GLY A 1 92 ? 11.628 -7.616 21.842 1.00 83.31 92 GLY A N 1
ATOM 718 C CA . GLY A 1 92 ? 11.754 -6.199 21.504 1.00 83.31 92 GLY A CA 1
ATOM 719 C C . GLY A 1 92 ? 12.815 -5.913 20.436 1.00 83.31 92 GLY A C 1
ATOM 720 O O . GLY A 1 92 ? 12.530 -5.214 19.463 1.00 83.31 92 GLY A O 1
ATOM 721 N N . GLU A 1 93 ? 14.014 -6.487 20.573 1.00 84.62 93 GLU A N 1
ATOM 722 C CA . GLU A 1 93 ? 15.096 -6.340 19.584 1.00 84.62 93 GLU A CA 1
ATOM 723 C C . GLU A 1 93 ? 14.724 -6.984 18.243 1.00 84.62 93 GLU A C 1
ATOM 725 O O . GLU A 1 93 ? 14.897 -6.377 17.183 1.00 84.62 93 GLU A O 1
ATOM 730 N N . LEU A 1 94 ? 14.130 -8.182 18.293 1.00 85.38 94 LEU A N 1
ATOM 731 C CA . LEU A 1 94 ? 13.637 -8.890 17.113 1.00 85.38 94 LEU A CA 1
ATOM 732 C C . LEU A 1 94 ? 12.598 -8.049 16.364 1.00 85.38 94 LEU A C 1
ATOM 734 O O . LEU A 1 94 ? 12.679 -7.902 15.146 1.00 85.38 94 LEU A O 1
ATOM 738 N N . TYR A 1 95 ? 11.647 -7.456 17.085 1.00 86.38 95 TYR A N 1
ATOM 739 C CA . TYR A 1 95 ? 10.645 -6.579 16.494 1.00 86.38 95 TYR A CA 1
ATOM 740 C C . TYR A 1 95 ? 11.282 -5.332 15.868 1.00 86.38 95 TYR A C 1
ATOM 742 O O . TYR A 1 95 ? 10.952 -4.996 14.736 1.00 86.38 95 TYR A O 1
ATOM 750 N N . GLN A 1 96 ? 12.227 -4.658 16.536 1.00 84.75 96 GLN A N 1
ATOM 751 C CA . GLN A 1 96 ? 12.913 -3.494 15.948 1.00 84.75 96 GLN A CA 1
ATOM 752 C C . GLN A 1 96 ? 13.630 -3.838 14.637 1.00 84.75 96 GLN A C 1
ATOM 754 O O . GLN A 1 96 ? 13.560 -3.072 13.669 1.00 84.75 96 GLN A O 1
ATOM 759 N N . HIS A 1 97 ? 14.272 -5.006 14.587 1.00 83.62 97 HIS A N 1
ATOM 760 C CA . HIS A 1 97 ? 14.891 -5.510 13.369 1.00 83.62 97 HIS A CA 1
ATOM 761 C C . HIS A 1 97 ? 13.844 -5.768 12.274 1.00 83.62 97 HIS A C 1
ATOM 763 O O . HIS A 1 97 ? 13.960 -5.210 11.185 1.00 83.62 97 HIS A O 1
ATOM 769 N N . GLN A 1 98 ? 12.761 -6.496 12.579 1.00 85.62 98 GLN A N 1
ATOM 770 C CA . GLN A 1 98 ? 11.660 -6.752 11.636 1.00 85.62 98 GLN A CA 1
ATOM 771 C C . GLN A 1 98 ? 11.043 -5.455 11.088 1.00 85.62 98 GLN A C 1
ATOM 773 O O . GLN A 1 98 ? 10.730 -5.359 9.902 1.00 85.62 98 GLN A O 1
ATOM 778 N N . VAL A 1 99 ? 10.894 -4.429 11.930 1.00 86.88 99 VAL A N 1
ATOM 779 C CA . VAL A 1 99 ? 10.392 -3.112 11.518 1.00 86.88 99 VAL A CA 1
ATOM 780 C C . VAL A 1 99 ? 11.344 -2.427 10.545 1.00 86.88 99 VAL A C 1
ATOM 782 O O . VAL A 1 99 ? 10.890 -1.799 9.588 1.00 86.88 99 VAL A O 1
ATOM 785 N N . THR A 1 100 ? 12.648 -2.533 10.783 1.00 84.88 100 THR A N 1
ATOM 786 C CA . THR A 1 100 ? 13.672 -1.979 9.890 1.00 84.88 100 THR A CA 1
ATOM 787 C C . THR A 1 100 ? 13.625 -2.673 8.531 1.00 84.88 100 THR A C 1
ATOM 789 O O . THR A 1 100 ? 13.420 -1.997 7.522 1.00 84.88 100 THR A O 1
ATOM 792 N N . CYS A 1 101 ? 13.653 -4.009 8.512 1.00 84.19 101 CYS A N 1
ATOM 793 C CA . CYS A 1 101 ? 13.562 -4.799 7.283 1.00 84.19 101 CYS A CA 1
ATOM 794 C C . CYS A 1 101 ? 12.273 -4.515 6.502 1.00 84.19 101 CYS A C 1
ATOM 796 O O . CYS A 1 101 ? 12.289 -4.365 5.282 1.00 84.19 101 CYS A O 1
ATOM 798 N N . TRP A 1 102 ? 11.135 -4.380 7.188 1.00 86.62 102 TRP A N 1
ATOM 799 C CA . TRP A 1 102 ? 9.875 -4.028 6.536 1.00 86.62 102 TRP A CA 1
ATOM 800 C C . TRP A 1 102 ? 9.895 -2.625 5.918 1.00 86.62 102 TRP A C 1
ATOM 802 O O . TRP A 1 102 ? 9.383 -2.442 4.811 1.00 86.62 102 TRP A O 1
ATOM 812 N N . LYS A 1 103 ? 10.480 -1.628 6.598 1.00 85.88 103 LYS A N 1
ATOM 813 C CA . LYS A 1 103 ? 10.618 -0.267 6.050 1.00 85.88 103 LYS A CA 1
ATOM 814 C C . LYS A 1 103 ? 11.488 -0.263 4.799 1.00 85.88 103 LYS A C 1
ATOM 816 O O . LYS A 1 103 ? 11.114 0.360 3.807 1.00 85.88 103 LYS A O 1
ATOM 821 N N . GLU A 1 104 ? 12.602 -0.983 4.824 1.00 83.75 104 GLU A N 1
ATOM 822 C CA . GLU A 1 104 ? 13.487 -1.144 3.669 1.00 83.75 104 GLU A CA 1
ATOM 823 C C . GLU A 1 104 ? 12.764 -1.835 2.507 1.00 83.75 104 GLU A C 1
ATOM 825 O O . GLU A 1 104 ? 12.750 -1.311 1.391 1.00 83.75 104 GLU A O 1
ATOM 830 N N . ALA A 1 105 ? 12.063 -2.943 2.772 1.00 83.44 105 ALA A N 1
ATOM 831 C CA . ALA A 1 105 ? 11.247 -3.630 1.774 1.00 83.44 105 ALA A CA 1
ATOM 832 C C . ALA A 1 105 ? 10.149 -2.716 1.201 1.00 83.44 105 ALA A C 1
ATOM 834 O O . ALA A 1 105 ? 9.900 -2.717 -0.005 1.00 83.44 105 ALA A O 1
ATOM 835 N N . GLN A 1 106 ? 9.519 -1.875 2.030 1.00 86.69 106 GLN A N 1
ATOM 836 C CA . GLN A 1 106 ? 8.517 -0.907 1.581 1.00 86.69 106 GLN A CA 1
ATOM 837 C C . GLN A 1 106 ? 9.116 0.155 0.647 1.00 86.69 106 GLN A C 1
ATOM 839 O O . GLN A 1 106 ? 8.479 0.513 -0.348 1.00 86.69 106 GLN A O 1
ATOM 844 N N . ILE A 1 107 ? 10.309 0.671 0.960 1.00 84.56 107 ILE A N 1
ATOM 845 C CA . ILE A 1 107 ? 11.026 1.632 0.110 1.00 84.56 107 ILE A CA 1
ATOM 846 C C . ILE A 1 107 ? 11.334 0.979 -1.241 1.00 84.56 107 ILE A C 1
ATOM 848 O O . ILE A 1 107 ? 10.882 1.481 -2.272 1.00 84.56 107 ILE A O 1
ATOM 852 N N . LYS A 1 108 ? 11.970 -0.201 -1.236 1.00 81.31 108 LYS A N 1
ATOM 853 C CA . LYS A 1 108 ? 12.313 -0.959 -2.452 1.00 81.31 108 LYS A CA 1
ATOM 854 C C . LYS A 1 108 ? 11.068 -1.272 -3.300 1.00 81.31 108 LYS A C 1
ATOM 856 O O . LYS A 1 108 ? 11.088 -1.107 -4.527 1.00 81.31 108 LYS A O 1
ATOM 861 N N . TYR A 1 109 ? 9.964 -1.689 -2.672 1.00 85.00 109 TYR A N 1
ATOM 862 C CA . TYR A 1 109 ? 8.675 -1.931 -3.333 1.00 85.00 109 TYR A CA 1
ATOM 863 C C . TYR A 1 109 ? 8.123 -0.663 -4.004 1.00 85.00 109 TYR A C 1
ATOM 865 O O . TYR A 1 109 ? 7.775 -0.692 -5.186 1.00 85.00 109 TYR A O 1
ATOM 873 N N . LYS A 1 110 ? 8.097 0.474 -3.295 1.00 86.25 110 LYS A N 1
ATOM 874 C CA . LYS A 1 110 ? 7.618 1.754 -3.848 1.00 86.25 110 LYS A CA 1
ATOM 875 C C . LYS A 1 110 ? 8.484 2.241 -5.008 1.00 86.25 110 LYS A C 1
ATOM 877 O O . LYS A 1 110 ? 7.943 2.688 -6.018 1.00 86.25 110 LYS A O 1
ATOM 882 N N . GLU A 1 111 ? 9.803 2.133 -4.885 1.00 84.50 111 GLU A N 1
ATOM 883 C CA . GLU A 1 111 ? 10.750 2.524 -5.932 1.00 84.50 111 GLU A CA 1
ATOM 884 C C . GLU A 1 111 ? 10.583 1.685 -7.200 1.00 84.50 111 GLU A C 1
ATOM 886 O O . GLU A 1 111 ? 10.455 2.243 -8.289 1.00 84.50 111 GLU A O 1
ATOM 891 N N . SER A 1 112 ? 10.510 0.355 -7.066 1.00 83.56 112 SER A N 1
ATOM 892 C CA . SER A 1 112 ? 10.290 -0.534 -8.219 1.00 83.56 112 SER A CA 1
ATOM 893 C C . SER A 1 112 ? 8.949 -0.271 -8.904 1.00 83.56 112 SER A C 1
ATOM 895 O O . SER A 1 112 ? 8.895 -0.185 -10.128 1.00 83.56 112 SER A O 1
ATOM 897 N N . GLY A 1 113 ? 7.881 -0.043 -8.131 1.00 85.69 113 GLY A N 1
ATOM 898 C CA . GLY A 1 113 ? 6.572 0.306 -8.684 1.00 85.69 113 GLY A CA 1
ATOM 899 C C . GLY A 1 113 ? 6.565 1.660 -9.401 1.00 85.69 113 GLY A C 1
ATOM 900 O O . GLY A 1 113 ? 5.867 1.827 -10.402 1.00 85.69 113 GLY A O 1
ATOM 901 N N . ARG A 1 114 ? 7.353 2.636 -8.929 1.00 87.50 114 ARG A N 1
ATOM 902 C CA . ARG A 1 114 ? 7.541 3.928 -9.610 1.00 87.50 114 ARG A CA 1
ATOM 903 C C . ARG A 1 114 ? 8.262 3.752 -10.948 1.00 87.50 114 ARG A C 1
ATOM 905 O O . ARG A 1 114 ? 7.776 4.255 -11.959 1.00 87.50 114 ARG A O 1
ATOM 912 N N . LEU A 1 115 ? 9.362 3.000 -10.965 1.00 84.19 115 LEU A N 1
ATOM 913 C CA . LEU A 1 115 ? 10.130 2.713 -12.181 1.00 84.19 115 LEU A CA 1
ATOM 914 C C . LEU A 1 115 ? 9.300 1.964 -13.226 1.00 84.19 115 LEU A C 1
ATOM 916 O O . LEU A 1 115 ? 9.300 2.345 -14.397 1.00 84.19 115 LEU A O 1
ATOM 920 N N . LEU A 1 116 ? 8.540 0.950 -12.803 1.00 87.44 116 LEU A N 1
ATOM 921 C CA . LEU A 1 116 ? 7.653 0.199 -13.688 1.00 87.44 116 LEU A CA 1
ATOM 922 C C . LEU A 1 116 ? 6.621 1.122 -14.356 1.00 87.44 116 LEU A C 1
ATOM 924 O O . LEU A 1 116 ? 6.478 1.101 -15.577 1.00 87.44 116 LEU A O 1
ATOM 928 N N . LYS A 1 117 ? 5.984 2.016 -13.587 1.00 90.94 117 LYS A N 1
ATOM 929 C CA . LYS A 1 117 ? 5.032 3.008 -14.122 1.00 90.94 117 LYS A CA 1
ATOM 930 C C . LYS A 1 117 ? 5.670 3.973 -15.120 1.00 90.94 117 LYS A C 1
ATOM 932 O O . LYS A 1 117 ? 5.045 4.318 -16.124 1.00 90.94 117 LYS A O 1
ATOM 937 N N . LEU A 1 118 ? 6.899 4.425 -14.868 1.00 88.06 118 LEU A N 1
ATOM 938 C CA . LEU A 1 118 ? 7.626 5.280 -15.810 1.00 88.06 118 LEU A CA 1
ATOM 939 C C . LEU A 1 118 ? 7.951 4.541 -17.108 1.00 88.06 118 LEU A C 1
ATOM 941 O O . LEU A 1 118 ? 7.783 5.107 -18.189 1.00 88.06 118 LEU A O 1
ATOM 945 N N . ALA A 1 119 ? 8.345 3.272 -17.015 1.00 86.94 119 ALA A N 1
ATOM 946 C CA . ALA A 1 119 ? 8.603 2.435 -18.178 1.00 86.94 119 ALA A CA 1
ATOM 947 C C . ALA A 1 119 ? 7.328 2.154 -18.990 1.00 86.94 119 ALA A C 1
ATOM 949 O O . ALA A 1 119 ? 7.355 2.217 -20.221 1.00 86.94 119 ALA A O 1
ATOM 950 N N . GLU A 1 120 ? 6.190 1.925 -18.331 1.00 91.62 120 GLU A N 1
ATOM 951 C CA . GLU A 1 120 ? 4.892 1.772 -18.995 1.00 91.62 120 GLU A CA 1
ATOM 952 C C . GLU A 1 120 ? 4.469 3.064 -19.700 1.00 91.62 120 GLU A C 1
ATOM 954 O O . GLU A 1 120 ? 4.073 3.034 -20.867 1.00 91.62 120 GLU A O 1
ATOM 959 N N . ASN A 1 121 ? 4.622 4.213 -19.036 1.00 92.06 121 ASN A N 1
ATOM 960 C CA . ASN A 1 121 ? 4.357 5.516 -19.643 1.00 92.06 121 ASN A CA 1
ATOM 961 C C . ASN A 1 121 ? 5.252 5.750 -20.871 1.00 92.06 121 ASN A C 1
ATOM 963 O O . ASN A 1 121 ? 4.754 6.107 -21.940 1.00 92.06 121 ASN A O 1
ATOM 967 N N . ALA A 1 122 ? 6.558 5.487 -20.762 1.00 87.19 122 ALA A N 1
ATOM 968 C CA . ALA A 1 122 ? 7.488 5.594 -21.883 1.00 87.19 122 ALA A CA 1
ATOM 969 C C . ALA A 1 122 ? 7.085 4.684 -23.056 1.00 87.19 122 ALA A C 1
ATOM 971 O O . ALA A 1 122 ? 7.148 5.112 -24.211 1.00 87.19 122 ALA A O 1
ATOM 972 N N . ARG A 1 123 ? 6.587 3.470 -22.778 1.00 90.50 123 ARG A N 1
ATOM 973 C CA . ARG A 1 123 ? 6.088 2.540 -23.802 1.00 90.50 123 ARG A CA 1
ATOM 974 C C . ARG A 1 123 ? 4.886 3.113 -24.534 1.00 90.50 123 ARG A C 1
ATOM 976 O O . ARG A 1 123 ? 4.874 3.107 -25.764 1.00 90.50 123 ARG A O 1
ATOM 983 N N . GLU A 1 124 ? 3.893 3.625 -23.813 1.00 92.38 124 GLU A N 1
ATOM 984 C CA . GLU A 1 124 ? 2.699 4.202 -24.439 1.00 92.38 124 GLU A CA 1
ATOM 985 C C . GLU A 1 124 ? 3.036 5.441 -25.280 1.00 92.38 124 GLU A C 1
ATOM 987 O O . GLU A 1 124 ? 2.529 5.596 -26.398 1.00 92.38 124 GLU A O 1
ATOM 992 N N . LYS A 1 125 ? 3.952 6.301 -24.808 1.00 88.62 125 LYS A N 1
ATOM 993 C CA . LYS A 1 125 ? 4.409 7.458 -25.594 1.00 88.62 125 LYS A CA 1
ATOM 994 C C . LYS A 1 125 ? 5.182 7.038 -26.842 1.00 88.62 125 LYS A C 1
ATOM 996 O O . LYS A 1 125 ? 4.922 7.584 -27.910 1.00 88.62 125 LYS A O 1
ATOM 1001 N N . LEU A 1 126 ? 6.062 6.041 -26.746 1.00 84.81 126 LEU A N 1
ATOM 1002 C CA . LEU A 1 126 ? 6.780 5.499 -27.903 1.00 84.81 126 LEU A CA 1
ATOM 1003 C C . LEU A 1 126 ? 5.849 4.834 -28.922 1.00 84.81 126 LEU A C 1
ATOM 1005 O O . LEU A 1 126 ? 6.040 5.001 -30.123 1.00 84.81 126 LEU A O 1
ATOM 1009 N N . LYS A 1 127 ? 4.832 4.098 -28.464 1.00 88.44 127 LYS A N 1
ATOM 1010 C CA . LYS A 1 127 ? 3.823 3.477 -29.333 1.00 88.44 127 LYS A CA 1
ATOM 1011 C C . LYS A 1 127 ? 3.020 4.533 -30.091 1.00 88.44 127 LYS A C 1
ATOM 1013 O O . LYS A 1 127 ? 2.798 4.383 -31.288 1.00 88.44 127 LYS A O 1
ATOM 1018 N N . THR A 1 128 ? 2.643 5.610 -29.405 1.00 86.88 128 THR A N 1
ATOM 1019 C CA . THR A 1 128 ? 1.965 6.762 -30.015 1.00 86.88 128 THR A CA 1
ATOM 1020 C C . THR A 1 128 ? 2.862 7.428 -31.059 1.00 86.88 128 THR A C 1
ATOM 1022 O O . THR A 1 128 ? 2.454 7.577 -32.205 1.00 86.88 128 THR A O 1
ATOM 1025 N N . ALA A 1 129 ? 4.116 7.728 -30.706 1.00 82.88 129 ALA A N 1
ATOM 1026 C CA . ALA A 1 129 ? 5.076 8.319 -31.635 1.00 82.88 129 ALA A CA 1
ATOM 1027 C C . ALA A 1 129 ? 5.311 7.447 -32.873 1.00 82.88 129 ALA A C 1
ATOM 1029 O O . ALA A 1 129 ? 5.323 7.958 -33.986 1.00 82.88 129 ALA A O 1
ATOM 1030 N N . ARG A 1 130 ? 5.418 6.124 -32.700 1.00 83.44 130 ARG A N 1
ATOM 1031 C CA . ARG A 1 130 ? 5.534 5.180 -33.814 1.00 83.44 130 ARG A CA 1
ATOM 1032 C C . ARG A 1 130 ? 4.342 5.279 -34.770 1.00 83.44 130 ARG A C 1
ATOM 1034 O O . ARG A 1 130 ? 4.543 5.359 -35.976 1.00 83.44 130 ARG A O 1
ATOM 1041 N N . ASN A 1 131 ? 3.121 5.252 -34.237 1.00 83.62 131 ASN A N 1
ATOM 1042 C CA . ASN A 1 131 ? 1.906 5.305 -35.050 1.00 83.62 131 ASN A CA 1
ATOM 1043 C C . ASN A 1 131 ? 1.792 6.632 -35.811 1.00 83.62 131 ASN A C 1
ATOM 1045 O O . ASN A 1 131 ? 1.428 6.628 -36.987 1.00 83.62 131 ASN A O 1
ATOM 1049 N N . ASP A 1 132 ? 2.153 7.744 -35.166 1.00 80.31 132 ASP A N 1
ATOM 1050 C CA . ASP A 1 132 ? 2.136 9.065 -35.793 1.00 80.31 132 ASP A CA 1
ATOM 1051 C C . ASP A 1 132 ? 3.227 9.193 -36.867 1.00 80.31 132 ASP A C 1
ATOM 1053 O O . ASP A 1 132 ? 2.970 9.751 -37.929 1.00 80.31 132 ASP A O 1
ATOM 1057 N N . CYS A 1 133 ? 4.416 8.617 -36.652 1.00 73.94 133 CYS A N 1
ATOM 1058 C CA . CYS A 1 133 ? 5.469 8.551 -37.671 1.00 73.94 133 CYS A CA 1
ATOM 1059 C C . CYS A 1 133 ? 5.087 7.668 -38.867 1.00 73.94 133 CYS A C 1
ATOM 1061 O O . CYS A 1 133 ? 5.410 8.026 -39.991 1.00 73.94 133 CYS A O 1
ATOM 1063 N N . ASN A 1 134 ? 4.394 6.548 -38.642 1.00 76.31 134 ASN A N 1
ATOM 1064 C CA . ASN A 1 134 ? 3.893 5.682 -39.717 1.00 76.31 134 ASN A CA 1
ATOM 1065 C C . ASN A 1 134 ? 2.762 6.347 -40.529 1.00 76.31 134 ASN A C 1
ATOM 1067 O O . ASN A 1 134 ? 2.537 6.008 -41.685 1.00 76.31 134 ASN A O 1
ATOM 1071 N N . SER A 1 135 ? 2.032 7.283 -39.918 1.00 70.56 135 SER A N 1
ATOM 1072 C CA . SER A 1 135 ? 0.920 7.994 -40.565 1.00 70.56 135 SER A CA 1
ATOM 1073 C C . SER A 1 135 ? 1.351 9.295 -41.255 1.00 70.56 135 SER A C 1
ATOM 1075 O O . SER A 1 135 ? 0.570 9.858 -42.018 1.00 70.56 135 SER A O 1
ATOM 1077 N N . ALA A 1 136 ? 2.565 9.784 -40.982 1.00 66.75 136 ALA A N 1
ATOM 1078 C CA . ALA A 1 136 ? 3.114 11.003 -41.566 1.00 66.75 136 ALA A CA 1
ATOM 1079 C C . ALA A 1 136 ? 3.714 10.740 -42.956 1.00 66.75 136 ALA A C 1
ATOM 1081 O O . ALA A 1 136 ? 4.320 9.697 -43.206 1.00 66.75 136 ALA A O 1
ATOM 1082 N N . SER A 1 137 ? 3.588 11.708 -43.866 1.00 56.94 137 SER A N 1
ATOM 1083 C CA . SER A 1 137 ? 4.227 11.620 -45.185 1.00 56.94 137 SER A CA 1
ATOM 1084 C C . SER A 1 137 ? 5.750 11.762 -45.063 1.00 56.94 137 SER A C 1
ATOM 1086 O O . SER A 1 137 ? 6.243 12.568 -44.271 1.00 56.94 137 SER A O 1
ATOM 1088 N N . SER A 1 138 ? 6.524 11.046 -45.890 1.00 56.38 138 SER A N 1
ATOM 1089 C CA . SER A 1 138 ? 7.997 11.131 -45.916 1.00 56.38 138 SER A CA 1
ATOM 1090 C C . SER A 1 138 ? 8.524 12.562 -46.127 1.00 56.38 138 SER A C 1
ATOM 1092 O O . SER A 1 138 ? 9.626 12.874 -45.687 1.00 56.38 138 SER A O 1
ATOM 1094 N N . LEU A 1 139 ? 7.731 13.450 -46.745 1.00 55.81 139 LEU A N 1
ATOM 1095 C CA . LEU A 1 139 ? 8.040 14.880 -46.912 1.00 55.81 139 LEU A CA 1
ATOM 1096 C C . LEU A 1 139 ? 7.864 15.702 -45.620 1.00 55.81 139 LEU A C 1
ATOM 1098 O O . LEU A 1 139 ? 8.665 16.596 -45.360 1.00 55.81 139 LEU A O 1
ATOM 1102 N N . GLU A 1 140 ? 6.866 15.387 -44.790 1.00 55.53 140 GLU A N 1
ATOM 1103 C CA . GLU A 1 140 ? 6.611 16.071 -43.507 1.00 55.53 140 GLU A CA 1
ATOM 1104 C C . GLU A 1 140 ? 7.652 15.686 -42.452 1.00 55.53 140 GLU A C 1
ATOM 1106 O O . GLU A 1 140 ? 8.098 16.517 -41.659 1.00 55.53 140 GLU A O 1
ATOM 1111 N N . LEU A 1 141 ? 8.089 14.423 -42.474 1.00 57.28 141 LEU A N 1
ATOM 1112 C CA . LEU A 1 141 ? 9.213 13.965 -41.663 1.00 57.28 141 LEU A CA 1
ATOM 1113 C C . LEU A 1 141 ? 10.522 14.645 -42.096 1.00 57.28 141 LEU A C 1
ATOM 1115 O O . LEU A 1 141 ? 11.383 14.858 -41.244 1.00 57.28 141 LEU A O 1
ATOM 1119 N N . LEU A 1 142 ? 10.665 15.000 -43.386 1.00 54.88 142 LEU A N 1
ATOM 1120 C CA . LEU A 1 142 ? 11.890 15.582 -43.949 1.00 54.88 142 LEU A CA 1
ATOM 1121 C C . LEU A 1 142 ? 12.089 16.999 -43.440 1.00 54.88 142 LEU A C 1
ATOM 1123 O O . LEU A 1 142 ? 13.127 17.306 -42.850 1.00 54.88 142 LEU A O 1
ATOM 1127 N N . ASP A 1 143 ? 11.040 17.805 -43.569 1.00 56.00 143 ASP A N 1
ATOM 1128 C CA . ASP A 1 143 ? 10.998 19.172 -43.066 1.00 56.00 143 ASP A CA 1
ATOM 1129 C C . ASP A 1 143 ? 11.297 19.234 -41.556 1.00 56.00 143 ASP A C 1
ATOM 1131 O O . ASP A 1 143 ? 12.135 20.029 -41.130 1.00 56.00 143 ASP A O 1
ATOM 1135 N N . MET A 1 144 ? 10.741 18.300 -40.768 1.00 56.88 144 MET A N 1
ATOM 1136 C CA . MET A 1 144 ? 10.903 18.199 -39.307 1.00 56.88 144 MET A CA 1
ATOM 1137 C C . MET A 1 144 ? 12.362 18.080 -38.827 1.00 56.88 144 MET A C 1
ATOM 1139 O O . MET A 1 144 ? 12.719 18.670 -37.805 1.00 56.88 144 MET A O 1
ATOM 1143 N N . PHE A 1 145 ? 13.212 17.319 -39.530 1.00 52.97 145 PHE A N 1
ATOM 1144 C CA . PHE A 1 145 ? 14.621 17.132 -39.141 1.00 52.97 145 PHE A CA 1
ATOM 1145 C C . PHE A 1 145 ? 15.579 18.079 -39.868 1.00 52.97 145 PHE A C 1
ATOM 1147 O O . PHE A 1 145 ? 16.614 18.439 -39.307 1.00 52.97 145 PHE A O 1
ATOM 1154 N N . THR A 1 146 ? 15.268 18.499 -41.099 1.00 55.19 146 THR A N 1
ATOM 1155 C CA . THR A 1 146 ? 16.166 19.383 -41.860 1.00 55.19 146 THR A CA 1
ATOM 1156 C C . THR A 1 146 ? 16.140 20.833 -41.382 1.00 55.19 146 THR A C 1
ATOM 1158 O O . THR A 1 146 ? 17.175 21.498 -41.437 1.00 55.19 146 THR A O 1
ATOM 1161 N N . THR A 1 147 ? 15.009 21.325 -40.860 1.00 52.00 147 THR A N 1
ATOM 1162 C CA . THR A 1 147 ? 14.909 22.704 -40.339 1.00 52.00 147 THR A CA 1
ATOM 1163 C C . THR A 1 147 ? 15.512 22.880 -38.942 1.00 52.00 147 THR A C 1
ATOM 1165 O O . THR A 1 147 ? 15.787 24.006 -38.536 1.00 52.00 147 THR A O 1
ATOM 1168 N N . ASN A 1 148 ? 15.814 21.791 -38.226 1.00 48.91 148 ASN A N 1
ATOM 1169 C CA . ASN A 1 148 ? 16.357 21.822 -36.868 1.00 48.91 148 ASN A CA 1
ATOM 1170 C C . ASN A 1 148 ? 17.613 20.945 -36.762 1.00 48.91 148 ASN A C 1
ATOM 1172 O O . ASN A 1 148 ? 17.555 19.781 -36.369 1.00 48.91 148 ASN A O 1
ATOM 1176 N N . LYS A 1 149 ? 18.782 21.515 -37.091 1.00 47.94 149 LYS A N 1
ATOM 1177 C CA . LYS A 1 149 ? 20.096 20.888 -36.865 1.00 47.94 149 LYS A CA 1
ATOM 1178 C C . LYS A 1 149 ? 20.256 20.482 -35.391 1.00 47.94 149 LYS A C 1
ATOM 1180 O O . LYS A 1 149 ? 20.643 21.320 -34.590 1.00 47.94 149 LYS A O 1
ATOM 1185 N N . VAL A 1 150 ? 19.977 19.212 -35.080 1.00 43.28 150 VAL A N 1
ATOM 1186 C CA . VAL A 1 150 ? 20.593 18.247 -34.128 1.00 43.28 150 VAL A CA 1
ATOM 1187 C C . VAL A 1 150 ? 20.924 18.694 -32.677 1.00 43.28 150 VAL A C 1
ATOM 1189 O O . VAL A 1 150 ? 21.184 17.847 -31.833 1.00 43.28 150 VAL A O 1
ATOM 1192 N N . VAL A 1 151 ? 20.831 19.972 -32.305 1.00 39.56 151 VAL A N 1
ATOM 1193 C CA . VAL A 1 151 ? 21.171 20.506 -30.967 1.00 39.56 151 VAL A CA 1
ATOM 1194 C C . VAL A 1 151 ? 20.019 21.332 -30.358 1.00 39.56 151 VAL A C 1
ATOM 1196 O O . VAL A 1 151 ? 20.010 21.595 -29.161 1.00 39.56 151 VAL A O 1
ATOM 1199 N N . SER A 1 152 ? 18.976 21.666 -31.128 1.00 38.28 152 SER A N 1
ATOM 1200 C CA . SER A 1 152 ? 17.792 22.426 -30.675 1.00 38.28 152 SER A CA 1
ATOM 1201 C C . SER A 1 152 ? 16.589 21.557 -30.257 1.00 38.28 152 SER A C 1
ATOM 1203 O O . SER A 1 152 ? 15.459 22.042 -30.199 1.00 38.28 152 SER A O 1
ATOM 1205 N N . VAL A 1 153 ? 16.814 20.279 -29.921 1.00 45.28 153 VAL A N 1
ATOM 1206 C CA . VAL A 1 153 ? 15.772 19.258 -29.648 1.00 45.28 153 VAL A CA 1
ATOM 1207 C C . VAL A 1 153 ? 14.819 19.623 -28.488 1.00 45.28 153 VAL A C 1
ATOM 1209 O O . VAL A 1 153 ? 13.738 19.049 -28.367 1.00 45.28 153 VAL A O 1
ATOM 1212 N N . PHE A 1 154 ? 15.143 20.612 -27.649 1.00 46.72 154 PHE A N 1
ATOM 1213 C CA . PHE A 1 154 ? 14.332 20.925 -26.468 1.00 46.72 154 PHE A CA 1
ATOM 1214 C C . PHE A 1 154 ? 13.235 21.993 -26.662 1.00 46.72 154 PHE A C 1
ATOM 1216 O O . PHE A 1 154 ? 12.229 21.930 -25.944 1.00 46.72 154 PHE A O 1
ATOM 1223 N N . SER A 1 155 ? 13.319 22.899 -27.650 1.00 35.81 155 SER A N 1
ATOM 1224 C CA . SER A 1 155 ? 12.542 24.158 -27.557 1.00 35.81 155 SER A CA 1
ATOM 1225 C C . SER A 1 155 ? 11.725 24.615 -28.774 1.00 35.81 155 SER A C 1
ATOM 1227 O O . SER A 1 155 ? 10.937 25.534 -28.595 1.00 35.81 155 SER A O 1
ATOM 1229 N N . ALA A 1 156 ? 11.836 24.025 -29.971 1.00 41.47 156 ALA A N 1
ATOM 1230 C CA . ALA A 1 156 ? 11.187 24.605 -31.165 1.00 41.47 156 ALA A CA 1
ATOM 1231 C C . ALA A 1 156 ? 10.635 23.561 -32.156 1.00 41.47 156 ALA A C 1
ATOM 1233 O O . ALA A 1 156 ? 11.150 23.405 -33.260 1.00 41.47 156 ALA A O 1
ATOM 1234 N N . MET A 1 157 ? 9.594 22.826 -31.759 1.00 47.75 157 MET A N 1
ATOM 1235 C CA . MET A 1 157 ? 8.944 21.806 -32.596 1.00 47.75 157 MET A CA 1
ATOM 1236 C C . MET A 1 157 ? 7.423 21.834 -32.370 1.00 47.75 157 MET A C 1
ATOM 1238 O O . MET A 1 157 ? 6.908 21.056 -31.570 1.00 47.75 157 MET A O 1
ATOM 1242 N N . ASP A 1 158 ? 6.725 22.751 -33.049 1.00 44.56 158 ASP A N 1
ATOM 1243 C CA . ASP A 1 158 ? 5.275 22.996 -32.887 1.00 44.56 158 ASP A CA 1
ATOM 1244 C C . ASP A 1 158 ? 4.432 22.688 -34.144 1.00 44.56 158 ASP A C 1
ATOM 1246 O O . ASP A 1 158 ? 3.238 22.971 -34.168 1.00 44.56 158 ASP A O 1
ATOM 1250 N N . THR A 1 159 ? 5.004 22.102 -35.201 1.00 52.06 159 THR A N 1
ATOM 1251 C CA . THR A 1 159 ? 4.342 22.061 -36.521 1.00 52.06 159 THR A CA 1
ATOM 1252 C C . THR A 1 159 ? 3.710 20.722 -36.936 1.00 52.06 159 THR A C 1
ATOM 1254 O O . THR A 1 159 ? 2.946 20.723 -37.897 1.00 52.06 159 THR A O 1
ATOM 1257 N N . SER A 1 160 ? 3.915 19.593 -36.232 1.00 61.66 160 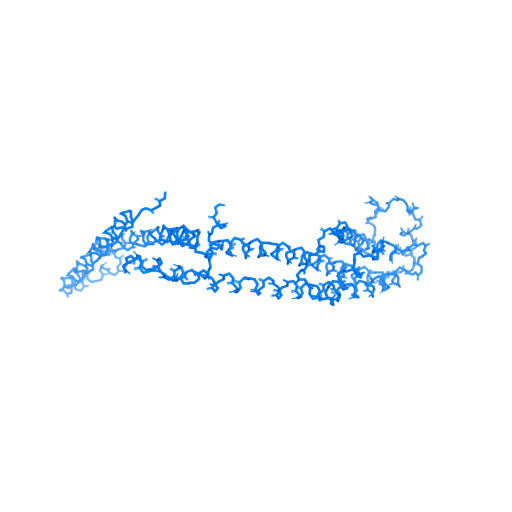SER A N 1
ATOM 1258 C CA . SER A 1 160 ? 3.263 18.308 -36.587 1.00 61.66 160 SER A CA 1
ATOM 1259 C C . SER A 1 160 ? 2.949 17.378 -35.398 1.00 61.66 160 SER A C 1
ATOM 1261 O O . SER A 1 160 ? 3.624 17.397 -34.361 1.00 61.66 160 SER A O 1
ATOM 1263 N N . SER A 1 161 ? 1.918 16.532 -35.544 1.00 67.44 161 SER A N 1
ATOM 1264 C CA . SER A 1 161 ? 1.497 15.533 -34.541 1.00 67.44 161 SER A CA 1
ATOM 1265 C C . SER A 1 161 ? 2.606 14.522 -34.225 1.00 67.44 161 SER A C 1
ATOM 1267 O O . SER A 1 161 ? 2.899 14.283 -33.052 1.00 67.44 161 SER A O 1
ATOM 1269 N N . ALA A 1 162 ? 3.298 14.022 -35.254 1.00 68.75 162 ALA A N 1
ATOM 1270 C CA . ALA A 1 162 ? 4.438 13.114 -35.118 1.00 68.75 162 ALA A CA 1
ATOM 1271 C C . ALA A 1 162 ? 5.588 13.734 -34.309 1.00 68.75 162 ALA A C 1
ATOM 1273 O O . ALA A 1 162 ? 6.132 13.090 -33.410 1.00 68.75 162 ALA A O 1
ATOM 1274 N N . SER A 1 163 ? 5.904 15.011 -34.546 1.00 67.75 163 SER A N 1
ATOM 1275 C CA . SER A 1 163 ? 6.939 15.725 -33.792 1.00 67.75 163 SER A CA 1
ATOM 1276 C C . SER A 1 163 ? 6.575 15.875 -32.312 1.00 67.75 163 SER A C 1
ATOM 1278 O O . SER A 1 163 ? 7.408 15.641 -31.432 1.00 67.75 163 SER A O 1
ATOM 1280 N N . SER A 1 164 ? 5.321 16.238 -32.018 1.00 73.62 164 SER A N 1
ATOM 1281 C CA . SER A 1 164 ? 4.826 16.357 -30.640 1.00 73.62 164 SER A CA 1
ATOM 1282 C C . SER A 1 164 ? 4.905 15.020 -29.900 1.00 73.62 164 SER A C 1
ATOM 1284 O O . SER A 1 164 ? 5.338 14.961 -28.744 1.00 73.62 164 SER A O 1
ATOM 1286 N N . SER A 1 165 ? 4.521 13.931 -30.564 1.00 80.12 165 SER A N 1
ATOM 1287 C CA . SER A 1 165 ? 4.545 12.587 -29.988 1.00 80.12 165 SER A CA 1
ATOM 1288 C C . SER A 1 165 ? 5.964 12.064 -29.777 1.00 80.12 165 SER A C 1
ATOM 1290 O O . SER A 1 165 ? 6.244 11.506 -28.715 1.00 80.12 165 SER A O 1
ATOM 1292 N N . LEU A 1 166 ? 6.891 12.329 -30.703 1.00 75.62 166 LEU A N 1
ATOM 1293 C CA . LEU A 1 166 ? 8.316 12.029 -30.535 1.00 75.62 166 LEU A CA 1
ATOM 1294 C C . LEU A 1 166 ? 8.929 12.768 -29.340 1.00 75.62 166 LEU A C 1
ATOM 1296 O O . LEU A 1 166 ? 9.593 12.145 -28.511 1.00 75.62 166 LEU A O 1
ATOM 1300 N N . LYS A 1 167 ? 8.644 14.068 -29.185 1.00 75.69 167 LYS A N 1
ATOM 1301 C CA . LYS A 1 167 ? 9.107 14.859 -28.032 1.00 75.69 167 LYS A CA 1
ATOM 1302 C C . LYS A 1 167 ? 8.581 14.294 -26.711 1.00 75.69 167 LYS A C 1
ATOM 1304 O O . LYS A 1 167 ? 9.334 14.159 -25.747 1.00 75.69 167 LYS A O 1
ATOM 1309 N N . LYS A 1 168 ? 7.297 13.924 -26.662 1.00 82.88 168 LYS A N 1
ATOM 1310 C CA . LYS A 1 168 ? 6.682 13.290 -25.482 1.00 82.88 168 LYS A CA 1
ATOM 1311 C C . LYS A 1 168 ? 7.313 11.931 -25.173 1.00 82.88 168 LYS A C 1
ATOM 1313 O O . LYS A 1 168 ? 7.545 11.636 -24.004 1.00 82.88 168 LYS A O 1
ATOM 1318 N N . ALA A 1 169 ? 7.614 11.128 -26.193 1.00 81.56 169 ALA A N 1
ATOM 1319 C CA . ALA A 1 169 ? 8.286 9.842 -26.033 1.00 81.56 169 ALA A CA 1
ATOM 1320 C C . ALA A 1 169 ? 9.713 10.001 -25.497 1.00 81.56 169 ALA A C 1
ATOM 1322 O O . ALA A 1 169 ? 10.055 9.374 -24.498 1.00 81.56 169 ALA A O 1
ATOM 1323 N N . MET A 1 170 ? 10.510 10.899 -26.081 1.00 75.88 170 MET A N 1
ATOM 1324 C CA . MET A 1 170 ? 11.851 11.223 -25.585 1.00 75.88 170 MET A CA 1
ATOM 1325 C C . MET A 1 170 ? 11.827 11.755 -24.152 1.00 75.88 170 MET A C 1
ATOM 1327 O O . MET A 1 170 ? 12.641 11.342 -23.334 1.00 75.88 170 MET A O 1
ATOM 1331 N N . SER A 1 171 ? 10.885 12.644 -23.823 1.00 80.69 171 SER A N 1
ATOM 1332 C CA . SER A 1 171 ? 10.749 13.170 -22.463 1.00 80.69 171 SER A CA 1
ATOM 1333 C C . SER A 1 171 ? 10.423 12.067 -21.457 1.00 80.69 171 SER A C 1
ATOM 1335 O O . SER A 1 171 ? 10.964 12.083 -20.356 1.00 80.69 171 SER A O 1
ATOM 1337 N N . ALA A 1 172 ? 9.558 11.114 -21.814 1.00 82.56 172 ALA A N 1
ATOM 1338 C CA . ALA A 1 172 ? 9.218 9.990 -20.944 1.00 82.56 172 ALA A CA 1
ATOM 1339 C C . ALA A 1 172 ? 10.396 9.014 -20.777 1.00 82.56 172 ALA A C 1
ATOM 1341 O O . ALA A 1 172 ? 10.650 8.546 -19.671 1.00 82.56 172 ALA A O 1
ATOM 1342 N N . LEU A 1 173 ? 11.156 8.754 -21.847 1.00 79.00 173 LEU A N 1
ATOM 1343 C CA . LEU A 1 173 ? 12.385 7.957 -21.790 1.00 79.00 173 LEU A CA 1
ATOM 1344 C C . LEU A 1 173 ? 13.475 8.627 -20.952 1.00 79.00 173 LEU A C 1
ATOM 1346 O O . LEU A 1 173 ? 14.157 7.950 -20.192 1.00 79.00 173 LEU A O 1
ATOM 1350 N N . LYS A 1 174 ? 13.615 9.952 -21.063 1.00 78.44 174 LYS A N 1
ATOM 1351 C CA . LYS A 1 174 ? 14.534 10.732 -20.237 1.00 78.44 174 LYS A CA 1
ATOM 1352 C C . LYS A 1 174 ? 14.140 10.671 -18.765 1.00 78.44 174 LYS A C 1
ATOM 1354 O O . LYS A 1 174 ? 14.991 10.390 -17.944 1.00 78.44 174 LYS A O 1
ATOM 1359 N N . GLN A 1 175 ? 12.860 10.849 -18.439 1.00 82.44 175 GLN A N 1
ATOM 1360 C CA . GLN A 1 175 ? 12.377 10.701 -17.060 1.00 82.44 175 GLN A CA 1
ATOM 1361 C C . GLN A 1 175 ? 12.648 9.300 -16.502 1.00 82.44 175 GLN A C 1
ATOM 1363 O O . GLN A 1 175 ? 13.077 9.173 -15.363 1.00 82.44 175 GLN A O 1
ATOM 1368 N N . LEU A 1 176 ? 12.443 8.252 -17.305 1.00 82.12 176 LEU A N 1
ATOM 1369 C CA . LEU A 1 176 ? 12.800 6.888 -16.918 1.00 82.12 176 LEU A CA 1
ATOM 1370 C C . LEU A 1 176 ? 14.310 6.736 -16.681 1.00 82.12 176 LEU A C 1
ATOM 1372 O O . LEU A 1 176 ? 14.695 6.097 -15.711 1.00 82.12 176 LEU A O 1
ATOM 1376 N N . ALA A 1 177 ? 15.151 7.310 -17.545 1.00 75.94 177 ALA A N 1
ATOM 1377 C CA . ALA A 1 177 ? 16.607 7.260 -17.413 1.00 75.94 177 ALA A CA 1
ATOM 1378 C C . ALA A 1 177 ? 17.117 8.053 -16.199 1.00 75.94 177 ALA A C 1
ATOM 1380 O O . ALA A 1 177 ? 17.978 7.565 -15.481 1.00 75.94 177 ALA A O 1
ATOM 1381 N N . ASP A 1 178 ? 16.561 9.241 -15.951 1.00 75.56 178 ASP A N 1
ATOM 1382 C CA . ASP A 1 178 ? 16.913 10.106 -14.821 1.00 75.56 178 ASP A CA 1
ATOM 1383 C C . ASP A 1 178 ? 16.490 9.474 -13.480 1.00 75.56 178 ASP A C 1
ATOM 1385 O O . ASP A 1 178 ? 17.142 9.681 -12.458 1.00 75.56 178 ASP A O 1
ATOM 1389 N N . GLU A 1 179 ? 15.389 8.713 -13.468 1.00 76.38 179 GLU A N 1
ATOM 1390 C CA . GLU A 1 179 ? 14.898 8.029 -12.269 1.00 76.38 179 GLU A CA 1
ATOM 1391 C C . GLU A 1 179 ? 15.451 6.622 -12.071 1.00 76.38 179 GLU A C 1
ATOM 1393 O O . GLU A 1 179 ? 15.302 6.099 -10.967 1.00 76.38 179 GLU A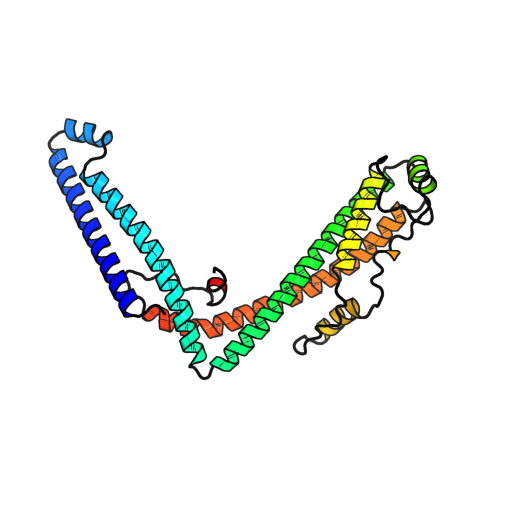 O 1
ATOM 1398 N N . MET A 1 180 ? 16.078 6.015 -13.085 1.00 69.75 180 MET A N 1
ATOM 1399 C CA . MET A 1 180 ? 16.899 4.821 -12.896 1.00 69.75 180 MET A CA 1
ATOM 1400 C C . MET A 1 180 ? 18.086 5.222 -12.017 1.00 69.75 180 MET A C 1
ATOM 1402 O O . MET A 1 180 ? 18.965 5.946 -12.485 1.00 69.75 180 MET A O 1
ATOM 1406 N N . PRO A 1 181 ? 18.139 4.810 -10.739 1.00 56.84 181 PRO A N 1
ATOM 1407 C CA . PRO A 1 181 ? 19.308 5.112 -9.936 1.00 56.84 181 PRO A CA 1
ATOM 1408 C C . PRO A 1 181 ? 20.523 4.367 -10.509 1.00 56.84 181 PRO A C 1
ATOM 1410 O O . PRO A 1 181 ? 20.371 3.364 -11.209 1.00 56.84 181 PRO A O 1
ATOM 1413 N N . ASP A 1 182 ? 21.733 4.813 -10.151 1.00 51.66 182 ASP A N 1
ATOM 1414 C CA . ASP A 1 182 ? 22.904 3.933 -10.043 1.00 51.66 182 ASP A CA 1
ATOM 1415 C C . ASP A 1 182 ? 22.484 2.826 -9.067 1.00 51.66 182 ASP A C 1
ATOM 1417 O O . ASP A 1 182 ? 22.592 2.923 -7.846 1.00 51.66 182 ASP A O 1
ATOM 1421 N N . LEU A 1 183 ? 21.880 1.788 -9.622 1.00 47.78 183 LEU A N 1
ATOM 1422 C CA . LEU A 1 183 ? 21.112 0.759 -8.927 1.00 47.78 183 LEU A CA 1
ATOM 1423 C C . LEU A 1 183 ? 22.081 -0.105 -8.048 1.00 47.78 183 LEU A C 1
ATOM 1425 O O . LEU A 1 183 ? 21.668 -0.960 -7.272 1.00 47.78 183 LEU A O 1
ATOM 1429 N N . LYS A 1 184 ? 23.384 0.228 -8.107 1.00 40.66 184 LYS A N 1
ATOM 1430 C CA . LYS A 1 184 ? 24.542 -0.210 -7.316 1.00 40.66 184 LYS A CA 1
ATOM 1431 C C . LYS A 1 184 ? 24.442 -0.017 -5.799 1.00 40.66 184 LYS A C 1
ATOM 1433 O O . LYS A 1 184 ? 25.143 -0.719 -5.080 1.00 40.66 184 LYS A O 1
ATOM 1438 N N . SER A 1 185 ? 23.664 0.936 -5.280 1.00 39.44 185 SER A N 1
ATOM 1439 C CA . SER A 1 185 ? 23.800 1.349 -3.867 1.00 39.44 185 SER A CA 1
ATOM 1440 C C . SER A 1 185 ? 22.972 0.560 -2.844 1.00 39.44 185 SER A C 1
ATOM 1442 O O . SER A 1 185 ? 23.022 0.884 -1.661 1.00 39.44 185 SER A O 1
ATOM 1444 N N . SER A 1 186 ? 22.234 -0.481 -3.239 1.00 42.06 186 SER A N 1
ATOM 1445 C CA . SER A 1 186 ? 21.451 -1.288 -2.284 1.00 42.06 186 SER A CA 1
ATOM 1446 C C . SER A 1 186 ? 21.393 -2.775 -2.642 1.00 42.06 186 SER A C 1
ATOM 1448 O O . SER A 1 186 ? 20.330 -3.397 -2.632 1.00 42.06 186 SER A O 1
ATOM 1450 N N . ILE A 1 187 ? 22.558 -3.356 -2.941 1.00 44.44 187 ILE A N 1
ATOM 1451 C CA . ILE A 1 187 ? 22.735 -4.811 -2.880 1.00 44.44 187 ILE A CA 1
ATOM 1452 C C . ILE A 1 187 ? 22.706 -5.196 -1.398 1.00 44.44 187 ILE A C 1
ATOM 1454 O O . ILE A 1 187 ? 23.648 -4.933 -0.656 1.00 44.44 187 ILE A O 1
ATOM 1458 N N . ASP A 1 188 ? 21.580 -5.753 -0.973 1.00 44.16 188 ASP A N 1
ATOM 1459 C CA . ASP A 1 188 ? 21.322 -6.186 0.394 1.00 44.16 188 ASP A CA 1
ATOM 1460 C C . ASP A 1 188 ? 21.366 -7.719 0.468 1.00 44.16 188 ASP A C 1
ATOM 1462 O O . ASP A 1 188 ? 20.910 -8.410 -0.443 1.00 44.16 188 ASP A O 1
ATOM 1466 N N . VAL A 1 189 ? 21.922 -8.240 1.560 1.00 42.56 189 VAL A N 1
ATOM 1467 C CA . VAL A 1 189 ? 22.397 -9.626 1.761 1.00 42.56 189 VAL A CA 1
ATOM 1468 C C . VAL A 1 189 ? 21.248 -10.647 1.916 1.00 42.56 189 VAL A C 1
ATOM 1470 O O . VAL A 1 189 ? 21.484 -11.838 2.090 1.00 42.56 189 VAL A O 1
ATOM 1473 N N . CYS A 1 190 ? 19.987 -10.213 1.832 1.00 42.25 190 CYS A N 1
ATOM 1474 C CA . CYS A 1 190 ? 18.798 -11.048 2.069 1.00 42.25 190 CYS A CA 1
ATOM 1475 C C . CYS A 1 190 ? 18.020 -11.457 0.807 1.00 42.25 190 CYS A C 1
ATOM 1477 O O . CYS A 1 190 ? 16.889 -11.938 0.898 1.00 42.25 190 CYS A O 1
ATOM 1479 N N . LEU A 1 191 ? 18.605 -11.274 -0.372 1.00 46.75 191 LEU A N 1
ATOM 1480 C CA . LEU A 1 191 ? 17.991 -11.625 -1.645 1.00 46.75 191 LEU A CA 1
ATOM 1481 C C . LEU A 1 191 ? 18.475 -13.010 -2.126 1.00 46.75 191 LEU A C 1
ATOM 1483 O O . LEU A 1 191 ? 19.668 -13.292 -2.021 1.00 46.75 191 LEU A O 1
ATOM 1487 N N . PRO A 1 192 ? 17.592 -13.893 -2.642 1.00 50.44 192 PRO A N 1
ATOM 1488 C CA . PRO A 1 192 ? 18.020 -15.116 -3.326 1.00 50.44 192 PRO A CA 1
ATOM 1489 C C . PRO A 1 192 ? 18.966 -14.772 -4.484 1.00 50.44 192 PRO A C 1
ATOM 1491 O O . PRO A 1 192 ? 18.715 -13.782 -5.174 1.00 50.44 192 PRO A O 1
ATOM 1494 N N . ASP A 1 193 ? 19.999 -15.586 -4.718 1.00 50.19 193 ASP A N 1
ATOM 1495 C CA . ASP A 1 193 ? 21.057 -15.344 -5.724 1.00 50.19 193 ASP A CA 1
ATOM 1496 C C . ASP A 1 193 ? 20.498 -14.903 -7.093 1.00 50.19 193 ASP A C 1
ATOM 1498 O O . ASP A 1 193 ? 20.921 -13.890 -7.643 1.00 50.19 193 ASP A O 1
ATOM 1502 N N . ASP A 1 194 ? 19.431 -15.549 -7.573 1.00 49.31 194 ASP A N 1
ATOM 1503 C CA . ASP A 1 194 ? 18.791 -15.232 -8.862 1.00 49.31 194 ASP A CA 1
ATOM 1504 C C . ASP A 1 194 ? 18.255 -13.785 -8.956 1.00 49.31 194 ASP A C 1
ATOM 1506 O O . ASP A 1 194 ? 18.164 -13.188 -10.029 1.00 49.31 194 ASP A O 1
ATOM 1510 N N . THR A 1 195 ? 17.863 -13.200 -7.821 1.00 52.84 195 THR A N 1
ATOM 1511 C CA . THR A 1 195 ? 17.339 -11.827 -7.751 1.00 52.84 195 THR A CA 1
ATOM 1512 C C . THR A 1 195 ? 18.456 -10.794 -7.676 1.00 52.84 195 THR A C 1
ATOM 1514 O O . THR A 1 195 ? 18.291 -9.683 -8.186 1.00 52.84 195 THR A O 1
ATOM 1517 N N . LEU A 1 196 ? 19.595 -11.175 -7.086 1.00 55.19 196 LEU A N 1
ATOM 1518 C CA . LEU A 1 196 ? 20.820 -10.393 -7.149 1.00 55.19 196 LEU A CA 1
ATOM 1519 C C . LEU A 1 196 ? 21.322 -10.350 -8.582 1.00 55.19 196 LEU A C 1
ATOM 1521 O O . LEU A 1 196 ? 21.587 -9.253 -9.047 1.00 55.19 196 LEU A O 1
ATOM 1525 N N . ASP A 1 197 ? 21.330 -11.471 -9.302 1.00 56.19 197 ASP A N 1
ATOM 1526 C CA . ASP A 1 197 ? 21.722 -11.524 -10.713 1.00 56.19 197 ASP A CA 1
ATOM 1527 C C . ASP A 1 197 ? 20.827 -10.653 -11.604 1.00 56.19 197 ASP A C 1
ATOM 1529 O O . ASP A 1 197 ? 21.332 -9.874 -12.407 1.00 56.19 197 ASP A O 1
ATOM 1533 N N . LEU A 1 198 ? 19.502 -10.683 -11.419 1.00 57.78 198 LEU A N 1
ATOM 1534 C CA . LEU A 1 198 ? 18.580 -9.850 -12.205 1.00 57.78 198 LEU A CA 1
ATOM 1535 C C . LEU A 1 198 ? 18.744 -8.350 -11.914 1.00 57.78 198 LEU A C 1
ATOM 1537 O O . LEU A 1 198 ? 18.690 -7.518 -12.823 1.00 57.78 198 LEU A O 1
ATOM 1541 N N . ILE A 1 199 ? 18.931 -7.991 -10.641 1.00 55.44 199 ILE A N 1
ATOM 1542 C CA . ILE A 1 199 ? 19.216 -6.615 -10.226 1.00 55.44 199 ILE A CA 1
ATOM 1543 C C . ILE A 1 199 ? 20.573 -6.206 -10.795 1.00 55.44 199 ILE A C 1
ATOM 1545 O O . ILE A 1 199 ? 20.663 -5.190 -11.472 1.00 55.44 199 ILE A O 1
ATOM 1549 N N . VAL A 1 200 ? 21.606 -7.022 -10.613 1.00 56.78 200 VAL A N 1
ATOM 1550 C CA . VAL A 1 200 ? 22.954 -6.837 -11.150 1.00 56.78 200 VAL A CA 1
ATOM 1551 C C . VAL A 1 200 ? 22.927 -6.643 -12.667 1.00 56.78 200 VAL A C 1
ATOM 1553 O O . VAL A 1 200 ? 23.491 -5.660 -13.130 1.00 56.78 200 VAL A O 1
ATOM 1556 N N . ASP A 1 201 ? 22.194 -7.448 -13.429 1.00 55.81 201 ASP A N 1
ATOM 1557 C CA . ASP A 1 201 ? 22.018 -7.291 -14.880 1.00 55.81 201 ASP A CA 1
ATOM 1558 C C . ASP A 1 201 ? 21.385 -5.943 -15.260 1.00 55.81 201 ASP A C 1
ATOM 1560 O O . ASP A 1 201 ? 21.712 -5.348 -16.294 1.00 55.81 201 ASP A O 1
ATOM 1564 N N . LEU A 1 202 ? 20.488 -5.438 -14.413 1.00 55.84 202 LEU A N 1
ATOM 1565 C CA . LEU A 1 202 ? 19.834 -4.142 -14.571 1.00 55.84 202 LEU A CA 1
ATOM 1566 C C . LEU A 1 202 ? 20.740 -2.967 -14.147 1.00 55.84 202 LEU A C 1
ATOM 1568 O O . LEU A 1 202 ? 20.591 -1.865 -14.670 1.00 55.84 202 LEU A O 1
ATOM 1572 N N . THR A 1 203 ? 21.670 -3.193 -13.208 1.00 52.31 203 THR A N 1
ATOM 1573 C CA . THR A 1 203 ? 22.523 -2.167 -12.565 1.00 52.31 203 THR A CA 1
ATOM 1574 C C . THR A 1 203 ? 23.931 -2.047 -13.169 1.00 52.31 203 THR A C 1
ATOM 1576 O O . THR A 1 203 ? 24.490 -0.952 -13.232 1.00 52.31 203 THR A O 1
ATOM 1579 N N . LEU A 1 204 ? 24.533 -3.173 -13.574 1.00 44.00 204 LEU A N 1
ATOM 1580 C CA . LEU A 1 204 ? 25.925 -3.312 -14.011 1.00 44.00 204 LEU A CA 1
ATOM 1581 C C . LEU A 1 204 ? 26.071 -3.269 -15.523 1.00 44.00 204 LEU A C 1
ATOM 1583 O O . LEU A 1 204 ? 27.199 -3.309 -16.005 1.00 44.00 204 LEU A O 1
ATOM 1587 N N . ASN A 1 205 ? 24.980 -3.135 -16.277 1.00 48.00 205 ASN A N 1
ATOM 1588 C CA . ASN A 1 205 ? 25.087 -2.670 -17.647 1.00 48.00 205 ASN A CA 1
ATOM 1589 C C . ASN A 1 205 ? 25.269 -1.141 -17.581 1.00 48.00 205 ASN A C 1
ATOM 1591 O O . ASN A 1 205 ? 24.289 -0.432 -17.345 1.00 48.00 205 ASN A O 1
ATOM 1595 N N . PRO A 1 206 ? 26.492 -0.597 -17.751 1.00 40.12 206 PRO A N 1
ATOM 1596 C CA . PRO A 1 206 ? 26.827 0.801 -17.440 1.00 40.12 206 PRO A CA 1
ATOM 1597 C C . PRO A 1 206 ? 26.203 1.818 -18.420 1.00 40.12 206 PRO A C 1
ATOM 1599 O O . PRO A 1 206 ? 26.635 2.963 -18.510 1.00 40.12 206 PRO A O 1
ATOM 1602 N N . ALA A 1 207 ? 25.211 1.385 -19.192 1.00 44.16 207 ALA A N 1
ATOM 1603 C CA . ALA A 1 207 ? 24.604 2.073 -20.307 1.00 44.16 207 ALA A CA 1
ATOM 1604 C C . ALA A 1 207 ? 23.217 1.468 -20.568 1.00 44.16 207 ALA A C 1
ATOM 1606 O O . ALA A 1 207 ? 22.976 0.882 -21.629 1.00 44.16 207 ALA A O 1
ATOM 1607 N N . ILE A 1 208 ? 22.249 1.656 -19.659 1.00 51.41 208 ILE A N 1
ATOM 1608 C CA . ILE A 1 208 ? 20.870 1.779 -20.150 1.00 51.41 208 ILE A CA 1
ATOM 1609 C C . ILE A 1 208 ? 20.815 3.124 -20.869 1.00 51.41 208 ILE A C 1
ATOM 1611 O O . ILE A 1 208 ? 20.308 4.129 -20.386 1.00 51.41 208 ILE A O 1
ATOM 1615 N N . ASP A 1 209 ? 21.424 3.147 -22.045 1.00 57.25 209 ASP A N 1
ATOM 1616 C CA . ASP A 1 209 ? 21.480 4.286 -22.928 1.00 57.25 209 ASP A CA 1
ATOM 1617 C C . ASP A 1 209 ? 20.135 4.328 -23.664 1.00 57.25 209 ASP A C 1
ATOM 1619 O O . ASP A 1 209 ? 20.042 4.158 -24.879 1.00 57.25 209 ASP A O 1
ATOM 1623 N N . ILE A 1 210 ? 19.059 4.458 -22.870 1.00 58.00 210 ILE A N 1
ATOM 1624 C CA . ILE A 1 210 ? 17.667 4.607 -23.310 1.00 58.00 210 ILE A CA 1
ATOM 1625 C C . ILE A 1 210 ? 17.601 5.740 -24.339 1.00 58.00 210 ILE A C 1
ATOM 1627 O O . ILE A 1 210 ? 16.834 5.681 -25.299 1.00 58.00 210 ILE A O 1
ATOM 1631 N N . LEU A 1 211 ? 18.460 6.747 -24.160 1.00 62.94 211 LEU A N 1
ATOM 1632 C CA . LEU A 1 211 ? 18.614 7.878 -25.058 1.00 62.94 211 LEU A CA 1
ATOM 1633 C C . LEU A 1 211 ? 19.321 7.490 -26.376 1.00 62.94 211 LEU A C 1
ATOM 1635 O O . LEU A 1 211 ? 18.855 7.911 -27.433 1.00 62.94 211 LEU A O 1
ATOM 1639 N N . SER A 1 212 ? 20.337 6.616 -26.385 1.00 61.41 212 SER A N 1
ATOM 1640 C CA . SER A 1 212 ? 20.934 6.083 -27.633 1.00 61.41 212 SER A CA 1
ATOM 1641 C C . SER A 1 212 ? 20.043 5.143 -28.422 1.00 61.41 212 SER A C 1
ATOM 1643 O O . SER A 1 212 ? 20.297 4.911 -29.607 1.00 61.41 212 SER A O 1
ATOM 1645 N N . TRP A 1 213 ? 18.986 4.592 -27.815 1.00 63.22 213 TRP A N 1
ATOM 1646 C CA . TRP A 1 213 ? 17.989 3.833 -28.577 1.00 63.22 213 TRP A CA 1
ATOM 1647 C C . TRP A 1 213 ? 17.304 4.717 -29.620 1.00 63.22 213 TRP A C 1
ATOM 1649 O O . TRP A 1 213 ? 16.654 4.201 -30.526 1.00 63.22 213 TRP A O 1
ATOM 1659 N N . PHE A 1 214 ? 17.495 6.031 -29.507 1.00 59.03 214 PHE A N 1
ATOM 1660 C CA . PHE A 1 214 ? 16.978 7.042 -30.392 1.00 59.03 214 PHE A CA 1
ATOM 1661 C C . PHE A 1 214 ? 18.097 7.789 -31.141 1.00 59.03 214 PHE A C 1
ATOM 1663 O O . PHE A 1 214 ? 18.276 8.995 -30.997 1.00 59.03 214 PHE A O 1
ATOM 1670 N N . ASN A 1 215 ? 18.852 7.086 -31.992 1.00 56.94 215 ASN A N 1
ATOM 1671 C CA . ASN A 1 215 ? 19.789 7.728 -32.922 1.00 56.94 215 ASN A CA 1
ATOM 1672 C C . ASN A 1 215 ? 19.078 8.100 -34.233 1.00 56.94 215 ASN A C 1
ATOM 1674 O O . ASN A 1 215 ? 19.153 7.376 -35.229 1.00 56.94 215 ASN A O 1
ATOM 1678 N N . VAL A 1 216 ? 18.371 9.232 -34.238 1.00 53.00 216 VAL A N 1
ATOM 1679 C CA . VAL A 1 216 ? 17.693 9.734 -35.445 1.00 53.00 216 VAL A CA 1
ATOM 1680 C C . VAL A 1 216 ? 18.609 10.668 -36.219 1.00 53.00 216 VAL A C 1
ATOM 1682 O O . VAL A 1 216 ? 18.399 11.871 -36.314 1.00 53.00 216 VAL A O 1
ATOM 1685 N N . SER A 1 217 ? 19.671 10.087 -36.766 1.00 47.91 217 SER A N 1
ATOM 1686 C CA . SER A 1 217 ? 20.548 10.762 -37.725 1.00 47.91 217 SER A CA 1
ATOM 1687 C C . SER A 1 217 ? 20.020 10.693 -39.164 1.00 47.91 217 SER A C 1
ATOM 1689 O O . SER A 1 217 ? 20.532 11.408 -40.024 1.00 47.91 217 SER A O 1
ATOM 1691 N N . LYS A 1 218 ? 19.003 9.859 -39.455 1.00 48.97 218 LYS A N 1
ATOM 1692 C CA . LYS A 1 218 ? 18.397 9.723 -40.791 1.00 48.97 218 LYS A CA 1
ATOM 1693 C C . LYS A 1 218 ? 16.880 9.520 -40.740 1.00 48.97 218 LYS A C 1
ATOM 1695 O O . LYS A 1 218 ? 16.360 8.816 -39.878 1.00 48.97 218 LYS A O 1
ATOM 1700 N N . LEU A 1 219 ? 16.222 10.143 -41.713 1.00 42.09 219 LEU A N 1
ATOM 1701 C CA . LEU A 1 219 ? 14.786 10.379 -41.821 1.00 42.09 219 LEU A CA 1
ATOM 1702 C C . LEU A 1 219 ? 13.929 9.140 -42.092 1.00 42.09 219 LEU A C 1
ATOM 1704 O O . LEU A 1 219 ? 12.878 8.968 -41.482 1.00 42.09 219 LEU A O 1
ATOM 1708 N N . ASP A 1 220 ? 14.423 8.253 -42.957 1.00 51.44 220 ASP A N 1
ATOM 1709 C CA . ASP A 1 220 ? 13.695 7.076 -43.457 1.00 51.44 220 ASP A CA 1
ATOM 1710 C C . ASP A 1 220 ? 13.478 5.991 -42.395 1.00 51.44 220 ASP A C 1
ATOM 1712 O O . ASP A 1 220 ? 12.999 4.903 -42.694 1.00 51.44 220 ASP A O 1
ATOM 1716 N N . ASN A 1 221 ? 13.867 6.263 -41.146 1.00 63.75 221 ASN A N 1
ATOM 1717 C CA . ASN A 1 221 ? 14.012 5.244 -40.125 1.00 63.75 221 ASN A CA 1
ATOM 1718 C C . ASN A 1 221 ? 13.352 5.590 -38.786 1.00 63.75 221 ASN A C 1
ATOM 1720 O O . ASN A 1 221 ? 13.492 4.819 -37.845 1.00 63.75 221 ASN A O 1
ATOM 1724 N N . ALA A 1 222 ? 12.654 6.726 -38.650 1.00 64.44 222 ALA A N 1
ATOM 1725 C CA . ALA A 1 222 ? 12.090 7.151 -37.361 1.00 64.44 222 ALA A CA 1
ATOM 1726 C C . ALA A 1 222 ? 11.095 6.125 -36.782 1.00 64.44 222 ALA A C 1
ATOM 1728 O O . ALA A 1 222 ? 11.183 5.783 -35.602 1.00 64.44 222 ALA A O 1
ATOM 1729 N N . GLU A 1 223 ? 10.214 5.559 -37.615 1.00 71.94 223 GLU A N 1
ATOM 1730 C CA . GLU A 1 223 ? 9.317 4.473 -37.201 1.00 71.94 223 GLU A CA 1
ATOM 1731 C C . GLU A 1 223 ? 10.100 3.218 -36.780 1.00 71.94 223 GLU A C 1
ATOM 1733 O O . GLU A 1 223 ? 9.818 2.622 -35.738 1.00 71.94 223 GLU A O 1
ATOM 1738 N N . GLU A 1 224 ? 11.118 2.825 -37.550 1.00 73.62 224 GLU A N 1
ATOM 1739 C CA . GLU A 1 224 ? 11.959 1.667 -37.240 1.00 73.62 224 GLU A CA 1
ATOM 1740 C C . GLU A 1 224 ? 12.748 1.877 -35.938 1.00 73.62 224 GLU A C 1
ATOM 1742 O O . GLU A 1 224 ? 12.897 0.943 -35.153 1.00 73.62 224 GLU A O 1
ATOM 1747 N N . GLN A 1 225 ? 13.221 3.098 -35.668 1.00 71.44 225 GLN A N 1
ATOM 1748 C CA . GLN A 1 225 ? 13.899 3.458 -34.422 1.00 71.44 225 GLN A CA 1
ATOM 1749 C C . GLN A 1 225 ? 12.922 3.430 -33.244 1.00 71.44 225 GLN A C 1
ATOM 1751 O O . GLN A 1 225 ? 13.232 2.817 -32.224 1.00 71.44 225 GLN A O 1
ATOM 1756 N N . CYS A 1 226 ? 11.706 3.973 -33.390 1.00 73.25 226 CYS A N 1
ATOM 1757 C CA . CYS A 1 226 ? 10.643 3.801 -32.395 1.00 73.25 226 CYS A CA 1
ATOM 1758 C C . CYS A 1 226 ? 10.327 2.314 -32.164 1.00 73.25 226 CYS A C 1
ATOM 1760 O O . CYS A 1 226 ? 10.162 1.891 -31.024 1.00 73.25 226 CYS A O 1
ATOM 1762 N N . SER A 1 227 ? 10.286 1.499 -33.220 1.00 80.62 227 SER A N 1
ATOM 1763 C CA . SER A 1 227 ? 10.051 0.052 -33.142 1.00 80.62 227 SER A CA 1
ATOM 1764 C C . SER A 1 227 ? 11.191 -0.684 -32.421 1.00 80.62 227 SER A C 1
ATOM 1766 O O . SER A 1 227 ? 10.943 -1.516 -31.547 1.00 80.62 227 SER A O 1
ATOM 1768 N N . LYS A 1 228 ? 12.453 -0.342 -32.708 1.00 80.12 228 LYS A N 1
ATOM 1769 C CA . LYS A 1 228 ? 13.637 -0.871 -32.009 1.00 80.12 228 LYS A CA 1
ATOM 1770 C C . LYS A 1 228 ? 13.657 -0.458 -30.538 1.00 80.12 228 LYS A C 1
ATOM 1772 O O . LYS A 1 228 ? 13.896 -1.310 -29.682 1.00 80.12 228 LYS A O 1
ATOM 1777 N N . ALA A 1 229 ? 13.368 0.807 -30.239 1.00 76.62 229 ALA A N 1
ATOM 1778 C CA . ALA A 1 229 ? 13.269 1.319 -28.876 1.00 76.62 229 ALA A CA 1
ATOM 1779 C C . ALA A 1 229 ? 12.133 0.634 -28.102 1.00 76.62 229 ALA A C 1
ATOM 1781 O O . ALA A 1 229 ? 12.343 0.214 -26.970 1.00 76.62 229 ALA A O 1
ATOM 1782 N N . LEU A 1 230 ? 10.969 0.424 -28.728 1.00 82.19 230 LEU A N 1
ATOM 1783 C CA . LEU A 1 230 ? 9.855 -0.324 -28.139 1.00 82.19 230 LEU A CA 1
ATOM 1784 C C . LEU A 1 230 ? 10.236 -1.766 -27.805 1.00 82.19 230 LEU A C 1
ATOM 1786 O O . LEU A 1 230 ? 9.923 -2.222 -26.712 1.00 82.19 230 LEU A O 1
ATOM 1790 N N . LYS A 1 231 ? 10.938 -2.476 -28.699 1.00 83.06 231 LYS A N 1
ATOM 1791 C CA . LYS A 1 231 ? 11.405 -3.849 -28.429 1.00 83.06 231 LYS A CA 1
ATOM 1792 C C . LYS A 1 231 ? 12.356 -3.903 -27.231 1.00 83.06 231 LYS A C 1
ATOM 1794 O O . LYS A 1 231 ? 12.208 -4.768 -26.370 1.00 83.06 231 LYS A O 1
ATOM 1799 N N . LYS A 1 232 ? 13.312 -2.970 -27.153 1.00 79.19 232 LYS A N 1
ATOM 1800 C CA . LYS A 1 232 ? 14.248 -2.875 -26.020 1.00 79.19 232 LYS A CA 1
ATOM 1801 C C . LYS A 1 232 ? 13.531 -2.509 -24.718 1.00 79.19 232 LYS A C 1
ATOM 1803 O O . LYS A 1 232 ? 13.755 -3.158 -23.700 1.00 79.19 232 LYS A O 1
ATOM 1808 N N . LEU A 1 233 ? 12.616 -1.542 -24.766 1.00 82.25 233 LEU A N 1
ATOM 1809 C CA . LEU A 1 233 ? 11.807 -1.137 -23.618 1.00 82.25 233 LEU A CA 1
ATOM 1810 C C . LEU A 1 233 ? 10.861 -2.250 -23.153 1.00 82.25 233 LEU A C 1
ATOM 1812 O O . LEU A 1 233 ? 10.638 -2.393 -21.960 1.00 82.25 233 LEU A O 1
ATOM 1816 N N . GLN A 1 234 ? 10.330 -3.068 -24.062 1.00 83.31 234 GLN A N 1
ATOM 1817 C CA . GLN A 1 234 ? 9.495 -4.213 -23.705 1.00 83.31 234 GLN A CA 1
ATOM 1818 C C . GLN A 1 234 ? 10.289 -5.282 -22.945 1.00 83.31 234 GLN A C 1
ATOM 1820 O O . GLN A 1 234 ? 9.771 -5.839 -21.980 1.00 83.31 234 GLN A O 1
ATOM 1825 N N . LYS A 1 235 ? 11.549 -5.530 -23.330 1.00 80.94 235 LYS A N 1
ATOM 1826 C CA . LYS A 1 235 ? 12.448 -6.403 -22.561 1.00 80.94 235 LYS A CA 1
ATOM 1827 C C . LYS A 1 235 ? 12.708 -5.830 -21.163 1.00 80.94 235 LYS A C 1
ATOM 1829 O O . LYS A 1 235 ? 12.554 -6.546 -20.181 1.00 80.94 235 LYS A O 1
ATOM 1834 N N . LEU A 1 236 ? 13.026 -4.536 -21.086 1.00 79.19 236 LEU A N 1
ATOM 1835 C CA . LEU A 1 236 ? 13.249 -3.834 -19.820 1.00 79.19 236 LEU A CA 1
ATOM 1836 C C . LEU A 1 236 ? 12.009 -3.863 -18.911 1.00 79.19 236 LEU A C 1
ATOM 1838 O O . LEU A 1 236 ? 12.130 -4.059 -17.710 1.00 79.19 236 LEU A O 1
ATOM 1842 N N . LEU A 1 237 ? 10.812 -3.709 -19.481 1.00 83.94 237 LEU A N 1
ATOM 1843 C CA . LEU A 1 237 ? 9.546 -3.819 -18.757 1.00 83.94 237 LEU A CA 1
ATOM 1844 C C . LEU A 1 237 ? 9.325 -5.210 -18.164 1.00 83.94 237 LEU A C 1
ATOM 1846 O O . LEU A 1 237 ? 8.832 -5.300 -17.047 1.00 83.94 237 LEU A O 1
ATOM 1850 N N . GLY A 1 238 ? 9.696 -6.271 -18.887 1.00 79.50 238 GLY A N 1
ATOM 1851 C CA . GLY A 1 238 ? 9.657 -7.635 -18.353 1.00 79.50 238 GLY A CA 1
ATOM 1852 C C . GLY A 1 238 ? 10.551 -7.779 -17.122 1.00 79.50 238 GLY A C 1
ATOM 1853 O O . GLY A 1 238 ? 10.079 -8.193 -16.070 1.00 79.50 238 GLY A O 1
ATOM 1854 N N . GLN A 1 239 ? 11.800 -7.318 -17.223 1.00 78.88 239 GLN A N 1
ATOM 1855 C CA . GLN A 1 239 ? 12.766 -7.359 -16.118 1.00 78.88 239 GLN A CA 1
ATOM 1856 C C . GLN A 1 239 ? 12.314 -6.509 -14.917 1.00 78.88 239 GLN A C 1
ATOM 1858 O O . GLN A 1 239 ? 12.363 -6.960 -13.777 1.00 78.88 239 GLN A O 1
ATOM 1863 N N . LEU A 1 240 ? 11.821 -5.288 -15.158 1.00 80.75 240 LEU A N 1
ATOM 1864 C CA . LEU A 1 240 ? 11.272 -4.426 -14.104 1.00 80.75 240 LEU A CA 1
ATOM 1865 C C . LEU A 1 240 ? 10.023 -5.033 -13.454 1.00 80.75 240 LEU A C 1
ATOM 1867 O O . LEU A 1 240 ? 9.836 -4.871 -12.250 1.00 80.75 240 LEU A O 1
ATOM 1871 N N . GLY A 1 241 ? 9.186 -5.724 -14.231 1.00 82.62 241 GLY A N 1
ATOM 1872 C CA . GLY A 1 241 ? 8.023 -6.454 -13.732 1.00 82.62 241 GLY A CA 1
ATOM 1873 C C . GLY A 1 241 ? 8.426 -7.587 -12.793 1.00 82.62 241 GLY A C 1
ATOM 1874 O O . GLY A 1 241 ? 7.933 -7.648 -11.672 1.00 82.62 241 GLY A O 1
ATOM 1875 N N . GLU A 1 242 ? 9.393 -8.413 -13.193 1.00 81.44 242 GLU A N 1
ATOM 1876 C CA . GLU A 1 242 ? 9.930 -9.498 -12.361 1.00 81.44 242 GLU A CA 1
ATOM 1877 C C . GLU A 1 242 ? 10.534 -8.970 -11.050 1.00 81.44 242 GLU A C 1
ATOM 1879 O O . GLU A 1 242 ? 10.205 -9.463 -9.968 1.00 81.44 242 GLU A O 1
ATOM 1884 N N . VAL A 1 243 ? 11.350 -7.910 -11.116 1.00 79.62 243 VAL A N 1
ATOM 1885 C CA . VAL A 1 243 ? 11.906 -7.250 -9.921 1.00 79.62 243 VAL A CA 1
ATOM 1886 C C . VAL A 1 243 ? 10.796 -6.695 -9.025 1.00 79.62 243 VAL A C 1
ATOM 1888 O O . VAL A 1 243 ? 10.868 -6.816 -7.799 1.00 79.62 243 VAL A O 1
ATOM 1891 N N . HIS A 1 244 ? 9.766 -6.078 -9.607 1.00 85.25 244 HIS A N 1
ATOM 1892 C CA . HIS A 1 244 ? 8.647 -5.539 -8.842 1.00 85.25 244 HIS A CA 1
ATOM 1893 C C . HIS A 1 244 ? 7.837 -6.644 -8.154 1.00 85.25 244 HIS A C 1
ATOM 1895 O O . HIS A 1 244 ? 7.503 -6.505 -6.976 1.00 85.25 244 HIS A O 1
ATOM 1901 N N . ASP A 1 245 ? 7.573 -7.757 -8.835 1.00 85.75 245 ASP A N 1
ATOM 1902 C CA . ASP A 1 245 ? 6.860 -8.906 -8.273 1.00 85.75 245 ASP A CA 1
ATOM 1903 C C . ASP A 1 245 ? 7.634 -9.536 -7.110 1.00 85.75 245 ASP A C 1
ATOM 1905 O O . ASP A 1 245 ? 7.054 -9.859 -6.070 1.00 85.75 245 ASP A O 1
ATOM 1909 N N . LEU A 1 246 ? 8.957 -9.662 -7.244 1.00 84.50 246 LEU A N 1
ATOM 1910 C CA . LEU A 1 246 ? 9.835 -10.143 -6.177 1.00 84.50 246 LEU A CA 1
ATOM 1911 C C . LEU A 1 246 ? 9.790 -9.223 -4.953 1.00 84.50 246 LEU A C 1
ATOM 1913 O O . LEU A 1 246 ? 9.503 -9.682 -3.847 1.00 84.50 246 LEU A O 1
ATOM 1917 N N . ARG A 1 247 ? 9.974 -7.913 -5.155 1.00 84.31 247 ARG A N 1
ATOM 1918 C CA . ARG A 1 247 ? 9.896 -6.914 -4.074 1.00 84.31 247 ARG A CA 1
ATOM 1919 C C . ARG A 1 247 ? 8.504 -6.852 -3.443 1.00 84.31 247 ARG A C 1
ATOM 1921 O O . ARG A 1 247 ? 8.378 -6.588 -2.251 1.00 84.31 247 ARG A O 1
ATOM 1928 N N . THR A 1 248 ? 7.452 -7.122 -4.215 1.00 88.38 248 THR A N 1
ATOM 1929 C CA . THR A 1 248 ? 6.076 -7.223 -3.709 1.00 88.38 248 THR A CA 1
ATOM 1930 C C . THR A 1 248 ? 5.919 -8.424 -2.782 1.00 88.38 248 THR A C 1
ATOM 1932 O O . THR A 1 248 ? 5.359 -8.280 -1.694 1.00 88.38 248 THR A O 1
ATOM 1935 N N . LYS A 1 249 ? 6.441 -9.595 -3.171 1.00 88.94 249 LYS A N 1
ATOM 1936 C CA . LYS A 1 249 ? 6.434 -10.803 -2.330 1.00 88.94 249 LYS A CA 1
ATOM 1937 C C . LYS A 1 249 ? 7.233 -10.598 -1.045 1.00 88.94 249 LYS A C 1
ATOM 1939 O O . LYS A 1 249 ? 6.752 -10.957 0.025 1.00 88.94 249 LYS A O 1
ATOM 1944 N N . GLU A 1 250 ? 8.412 -9.987 -1.139 1.00 85.44 250 GLU A N 1
ATOM 1945 C CA . GLU A 1 250 ? 9.247 -9.655 0.019 1.00 85.44 250 GLU A CA 1
ATOM 1946 C C . GLU A 1 250 ? 8.510 -8.710 0.978 1.00 85.44 250 GLU A C 1
ATOM 1948 O O . GLU A 1 250 ? 8.354 -9.024 2.157 1.00 85.44 250 GLU A O 1
ATOM 1953 N N . TYR A 1 251 ? 7.961 -7.603 0.467 1.00 88.31 251 TYR A N 1
ATOM 1954 C CA . TYR A 1 251 ? 7.172 -6.658 1.259 1.00 88.31 251 TYR A CA 1
ATOM 1955 C C . TYR A 1 251 ? 5.985 -7.330 1.966 1.00 88.31 251 TYR A C 1
ATOM 1957 O O . TYR A 1 251 ? 5.761 -7.095 3.156 1.00 88.31 251 TYR A O 1
ATOM 1965 N N . GLN A 1 252 ? 5.237 -8.184 1.259 1.00 90.62 252 GLN A N 1
ATOM 1966 C CA . GLN A 1 252 ? 4.114 -8.925 1.839 1.00 90.62 252 GLN A CA 1
ATOM 1967 C C . GLN A 1 252 ? 4.576 -9.913 2.914 1.00 90.62 252 GLN A C 1
ATOM 1969 O O . GLN A 1 252 ? 3.972 -9.966 3.981 1.00 90.62 252 GLN A O 1
ATOM 1974 N N . SER A 1 253 ? 5.666 -10.645 2.675 1.00 89.50 253 SER A N 1
ATOM 1975 C CA . SER A 1 253 ? 6.241 -11.589 3.641 1.00 89.50 253 SER A CA 1
ATOM 1976 C C . SER A 1 253 ? 6.680 -10.892 4.935 1.00 89.50 253 SER A C 1
ATOM 1978 O O . SER A 1 253 ? 6.319 -11.318 6.037 1.00 89.50 253 SER A O 1
ATOM 1980 N N . GLN A 1 254 ? 7.385 -9.762 4.815 1.00 87.94 254 GLN A N 1
ATOM 1981 C CA . GLN A 1 254 ? 7.807 -8.963 5.969 1.00 87.94 254 GLN A CA 1
ATOM 1982 C C . GLN A 1 254 ? 6.603 -8.383 6.725 1.00 87.94 254 GLN A C 1
ATOM 1984 O O . GLN A 1 254 ? 6.568 -8.394 7.955 1.00 87.94 254 GLN A O 1
ATOM 1989 N N . LEU A 1 255 ? 5.573 -7.929 6.002 1.00 89.12 255 LEU A N 1
ATOM 1990 C CA . LEU A 1 255 ? 4.341 -7.423 6.605 1.00 89.12 255 LEU A CA 1
ATOM 1991 C C . LEU A 1 255 ? 3.576 -8.516 7.371 1.00 89.12 255 LEU A C 1
ATOM 1993 O O . LEU A 1 255 ? 3.091 -8.258 8.471 1.00 89.12 255 LEU A O 1
ATOM 1997 N N . GLU A 1 256 ? 3.460 -9.727 6.824 1.00 89.25 256 GLU A N 1
ATOM 1998 C CA . GLU A 1 256 ? 2.801 -10.848 7.509 1.00 89.25 256 GLU A CA 1
ATOM 1999 C C . GLU A 1 256 ? 3.592 -11.330 8.732 1.00 89.25 256 GLU A C 1
ATOM 2001 O O . GLU A 1 256 ? 3.002 -11.664 9.765 1.00 89.25 256 GLU A O 1
ATOM 2006 N N . THR A 1 257 ? 4.925 -11.288 8.660 1.00 88.06 257 THR A N 1
ATOM 2007 C CA . THR A 1 257 ? 5.798 -11.579 9.804 1.00 88.06 257 THR A CA 1
ATOM 2008 C C . THR A 1 257 ? 5.556 -10.577 10.933 1.00 88.06 257 THR A C 1
ATOM 2010 O O . THR A 1 257 ? 5.265 -10.985 12.057 1.00 88.06 257 THR A O 1
ATOM 2013 N N . LEU A 1 258 ? 5.547 -9.273 10.626 1.00 87.62 258 LEU A N 1
ATOM 2014 C CA . LEU A 1 258 ? 5.226 -8.226 11.600 1.00 87.62 258 LEU A CA 1
ATOM 2015 C C . LEU A 1 258 ? 3.837 -8.406 12.215 1.00 87.62 258 LEU A C 1
ATOM 2017 O O . LEU A 1 258 ? 3.701 -8.401 13.436 1.00 87.62 258 LEU A O 1
ATOM 2021 N N . LYS A 1 259 ? 2.805 -8.633 11.393 1.00 88.50 259 LYS A N 1
ATOM 2022 C CA . LYS A 1 259 ? 1.438 -8.888 11.879 1.00 88.50 259 LYS A CA 1
ATOM 2023 C C . LYS A 1 259 ? 1.392 -10.055 12.857 1.00 88.50 259 LYS A C 1
ATOM 2025 O O . LYS A 1 259 ? 0.691 -9.993 13.866 1.00 88.50 259 LYS A O 1
ATOM 2030 N N . THR A 1 260 ? 2.123 -11.126 12.558 1.00 88.56 260 THR A N 1
ATOM 2031 C CA . THR A 1 260 ? 2.169 -12.325 13.397 1.00 88.56 260 THR A CA 1
ATOM 2032 C C . THR A 1 260 ? 2.813 -12.027 14.749 1.00 88.56 260 THR A C 1
ATOM 2034 O O . THR A 1 260 ? 2.252 -12.423 15.773 1.00 88.56 260 THR A O 1
ATOM 2037 N N . THR A 1 261 ? 3.915 -11.271 14.760 1.00 86.75 261 THR A N 1
ATOM 2038 C CA . THR A 1 261 ? 4.587 -10.814 15.985 1.00 86.75 261 THR A CA 1
ATOM 2039 C C . THR A 1 261 ? 3.703 -9.868 16.806 1.00 86.75 261 THR A C 1
ATOM 2041 O O . THR A 1 261 ? 3.607 -10.015 18.019 1.00 86.75 261 THR A O 1
ATOM 2044 N N . GLU A 1 262 ? 3.005 -8.919 16.175 1.00 88.44 262 GLU A N 1
ATOM 2045 C CA . GLU A 1 262 ? 2.214 -7.884 16.863 1.00 88.44 262 GLU A CA 1
ATOM 2046 C C . GLU A 1 262 ? 0.885 -8.400 17.444 1.00 88.44 262 GLU A C 1
ATOM 2048 O O . GLU A 1 262 ? 0.439 -7.963 18.510 1.00 88.44 262 GLU A O 1
ATOM 2053 N N . LYS A 1 263 ? 0.232 -9.346 16.759 1.00 89.38 263 LYS A N 1
ATOM 2054 C CA . LYS A 1 263 ? -1.095 -9.884 17.104 1.00 89.38 263 LYS A CA 1
ATOM 2055 C C . LYS A 1 263 ? -1.270 -10.341 18.562 1.00 89.38 263 LYS A C 1
ATOM 2057 O O . LYS A 1 263 ? -2.313 -10.011 19.139 1.00 89.38 263 LYS A O 1
ATOM 2062 N N . PRO A 1 264 ? -0.349 -11.099 19.193 1.00 89.75 264 PRO A N 1
ATOM 2063 C CA . PRO A 1 264 ? -0.501 -11.477 20.600 1.00 89.75 264 PRO A CA 1
ATOM 2064 C C . PRO A 1 264 ? -0.539 -10.263 21.538 1.00 89.75 264 PRO A C 1
ATOM 2066 O O . PRO A 1 264 ? -1.348 -10.246 22.470 1.00 89.75 264 PRO A O 1
ATOM 2069 N N . TYR A 1 265 ? 0.256 -9.227 21.265 1.00 88.88 265 TYR A N 1
ATOM 2070 C CA . TYR A 1 265 ? 0.307 -8.007 22.074 1.00 88.88 265 TYR A CA 1
ATOM 2071 C C . TYR A 1 265 ? -0.939 -7.150 21.877 1.00 88.88 265 TYR A C 1
ATOM 2073 O O . TYR A 1 265 ? -1.566 -6.759 22.862 1.00 88.88 265 TYR A O 1
ATOM 2081 N N . ILE A 1 266 ? -1.378 -6.971 20.625 1.00 87.38 266 ILE A N 1
ATOM 2082 C CA . ILE A 1 266 ? -2.646 -6.299 20.307 1.00 87.38 266 ILE A CA 1
ATOM 2083 C C . ILE A 1 266 ? -3.788 -6.956 21.080 1.00 87.38 266 ILE A C 1
ATOM 2085 O O . ILE A 1 266 ? -4.528 -6.281 21.790 1.00 87.38 266 ILE A O 1
ATOM 2089 N N . ARG A 1 267 ? -3.917 -8.286 21.010 1.00 88.69 267 ARG A N 1
ATOM 2090 C CA . ARG A 1 267 ? -4.983 -9.021 21.711 1.00 88.69 267 ARG A CA 1
ATOM 2091 C C . ARG A 1 267 ? -4.906 -8.868 23.223 1.00 88.69 267 ARG A C 1
ATOM 2093 O O . ARG A 1 267 ? -5.940 -8.760 23.880 1.00 88.69 267 ARG A O 1
ATOM 2100 N N . LYS A 1 268 ? -3.699 -8.873 23.786 1.00 87.94 268 LYS A N 1
ATOM 2101 C CA . LYS A 1 268 ? -3.490 -8.692 25.223 1.00 87.94 268 LYS A CA 1
ATOM 2102 C C . LYS A 1 268 ? -3.940 -7.305 25.685 1.00 87.94 268 LYS A C 1
ATOM 2104 O O . LYS A 1 268 ? -4.608 -7.213 26.712 1.00 87.94 268 LYS A O 1
ATOM 2109 N N . VAL A 1 269 ? -3.653 -6.259 24.913 1.00 86.69 269 VAL A N 1
ATOM 2110 C CA . VAL A 1 269 ? -4.082 -4.887 25.223 1.00 86.69 269 VAL A CA 1
ATOM 2111 C C . VAL A 1 269 ? -5.573 -4.681 24.947 1.00 86.69 269 VAL A C 1
ATOM 2113 O O . VAL A 1 269 ? -6.260 -4.087 25.772 1.00 86.69 269 VAL A O 1
ATOM 2116 N N . MET A 1 270 ? -6.117 -5.245 23.864 1.00 85.62 270 MET A N 1
ATOM 2117 C CA . MET A 1 270 ? -7.552 -5.190 23.542 1.00 85.62 270 MET A CA 1
ATOM 2118 C C . MET A 1 270 ? -8.435 -5.770 24.657 1.00 85.62 270 MET A C 1
ATOM 2120 O O . MET A 1 270 ? -9.547 -5.294 24.865 1.00 85.62 270 MET A O 1
ATOM 2124 N N . ARG A 1 271 ? -7.944 -6.759 25.420 1.00 86.62 271 ARG A N 1
ATOM 2125 C CA . ARG A 1 271 ? -8.646 -7.294 26.605 1.00 86.62 271 ARG A CA 1
ATOM 2126 C C . ARG A 1 271 ? -8.787 -6.287 27.749 1.00 86.62 271 ARG A C 1
ATOM 2128 O O . ARG A 1 271 ? -9.629 -6.498 28.612 1.00 86.62 271 ARG A O 1
ATOM 2135 N N . ARG A 1 272 ? -7.965 -5.235 27.782 1.00 85.06 272 ARG A N 1
ATOM 2136 C CA . ARG A 1 272 ? -8.039 -4.167 28.791 1.00 85.06 272 ARG A CA 1
ATOM 2137 C C . ARG A 1 272 ? -9.024 -3.063 28.412 1.00 85.06 272 ARG A C 1
ATOM 2139 O O . ARG A 1 272 ? -9.306 -2.212 29.246 1.00 85.06 272 ARG A O 1
ATOM 2146 N N . ILE A 1 273 ? -9.534 -3.058 27.178 1.00 84.44 273 ILE A N 1
ATOM 2147 C CA . ILE A 1 273 ? -10.524 -2.071 26.745 1.00 84.44 273 ILE A CA 1
ATOM 2148 C C . ILE A 1 273 ? -11.899 -2.458 27.307 1.00 84.44 273 ILE A C 1
ATOM 2150 O O . ILE A 1 273 ? -12.322 -3.604 27.120 1.00 84.44 273 ILE A O 1
ATOM 2154 N N . PRO A 1 274 ? -12.617 -1.517 27.946 1.00 82.12 274 PRO A N 1
ATOM 2155 C CA . PRO A 1 274 ? -13.982 -1.738 28.416 1.00 82.12 274 PRO A CA 1
ATOM 2156 C C . PRO A 1 274 ? -14.936 -2.235 27.313 1.00 82.12 274 PRO A C 1
ATOM 2158 O O . PRO A 1 274 ? -14.882 -1.779 26.170 1.00 82.12 274 PRO A O 1
ATOM 2161 N N . GLU A 1 275 ? -15.842 -3.161 27.655 1.00 80.31 275 GLU A N 1
ATOM 2162 C CA . GLU A 1 275 ? -16.759 -3.825 26.702 1.00 80.31 275 GLU A CA 1
ATOM 2163 C C . GLU A 1 275 ? -17.609 -2.842 25.882 1.00 80.31 275 GLU A C 1
ATOM 2165 O O . GLU A 1 275 ? -17.813 -3.031 24.685 1.00 80.31 275 GLU A O 1
ATOM 2170 N N . ASN A 1 276 ? -18.067 -1.762 26.514 1.00 76.12 276 ASN A N 1
ATOM 2171 C CA . ASN A 1 276 ? -18.875 -0.702 25.905 1.00 76.12 276 ASN A CA 1
ATOM 2172 C C . ASN A 1 276 ? -18.110 0.167 24.885 1.00 76.12 276 ASN A C 1
ATOM 2174 O O . ASN A 1 276 ? -18.735 0.970 24.194 1.00 76.12 276 ASN A O 1
ATOM 2178 N N . MET A 1 277 ? -16.787 0.009 24.779 1.00 77.12 277 MET A N 1
ATOM 2179 C CA . MET A 1 277 ? -15.911 0.734 23.850 1.00 77.12 277 MET A CA 1
ATOM 2180 C C . MET A 1 277 ? -15.106 -0.191 22.933 1.00 77.12 277 MET A C 1
ATOM 2182 O O . MET A 1 277 ? -14.239 0.273 22.188 1.00 77.12 277 MET A O 1
ATOM 2186 N N . LYS A 1 278 ? -15.377 -1.502 22.950 1.00 78.31 278 LYS A N 1
ATOM 2187 C CA . LYS A 1 278 ? -14.698 -2.442 22.059 1.00 78.31 278 LYS A CA 1
ATOM 2188 C C . LYS A 1 278 ? -14.943 -2.097 20.594 1.00 78.31 278 LYS A C 1
ATOM 2190 O O . LYS A 1 278 ? -16.053 -1.788 20.166 1.00 78.31 278 LYS A O 1
ATOM 2195 N N . PHE A 1 279 ? -13.884 -2.220 19.806 1.00 80.06 279 PHE A N 1
ATOM 2196 C CA . PHE A 1 279 ? -13.896 -1.992 18.368 1.00 80.06 279 PHE A CA 1
ATOM 2197 C C . PHE A 1 279 ? -13.160 -3.124 17.643 1.00 80.06 279 PHE A C 1
ATOM 2199 O O . PHE A 1 279 ? -12.546 -3.990 18.267 1.00 80.06 279 PHE A O 1
ATOM 2206 N N . LYS A 1 280 ? -13.252 -3.139 16.308 1.00 81.00 280 LYS A N 1
ATOM 2207 C CA . LYS A 1 280 ? -12.569 -4.132 15.466 1.00 81.00 280 LYS A CA 1
ATOM 2208 C C . LYS A 1 280 ? -11.056 -4.082 15.718 1.00 81.00 280 LYS A C 1
ATOM 2210 O O . LYS A 1 280 ? -10.471 -3.008 15.598 1.00 81.00 280 LYS A O 1
ATOM 2215 N N . GLU A 1 281 ? -10.452 -5.235 16.014 1.00 78.00 281 GLU A N 1
ATOM 2216 C CA . GLU A 1 281 ? -9.006 -5.355 16.243 1.00 78.00 281 GLU A CA 1
ATOM 2217 C C . GLU A 1 281 ? -8.211 -4.723 15.083 1.00 78.00 281 GLU A C 1
ATOM 2219 O O . GLU A 1 281 ? -8.555 -4.949 13.914 1.00 78.00 281 GLU A O 1
ATOM 2224 N N . PRO A 1 282 ? -7.170 -3.924 15.382 1.00 78.00 282 PRO A N 1
ATOM 2225 C CA . PRO A 1 282 ? -6.298 -3.390 14.349 1.00 78.00 282 PRO A CA 1
ATOM 2226 C C . PRO A 1 282 ? -5.521 -4.524 13.672 1.00 78.00 282 PRO A C 1
ATOM 2228 O O . PRO A 1 282 ? -5.087 -5.467 14.329 1.00 78.00 282 PRO A O 1
ATOM 2231 N N . GLU A 1 283 ? -5.346 -4.429 12.353 1.00 74.56 283 GLU A N 1
ATOM 2232 C CA . GLU A 1 283 ? -4.647 -5.465 11.579 1.00 74.56 283 GLU A CA 1
ATOM 2233 C C . GLU A 1 283 ? -3.133 -5.456 11.824 1.00 74.56 283 GLU A C 1
ATOM 2235 O O . GLU A 1 283 ? -2.521 -6.518 11.792 1.00 74.56 283 GLU A O 1
ATOM 2240 N N . TYR A 1 284 ? -2.547 -4.279 12.070 1.00 75.31 284 TYR A N 1
ATOM 2241 C CA . TYR A 1 284 ? -1.154 -4.084 12.487 1.00 75.31 284 TYR A CA 1
ATOM 2242 C C . TYR A 1 284 ? -0.945 -2.682 13.081 1.00 75.31 284 TYR A C 1
ATOM 2244 O O . TYR A 1 284 ? -1.688 -1.740 12.774 1.00 75.31 284 TYR A O 1
ATOM 2252 N N . LEU A 1 285 ? 0.069 -2.538 13.933 1.00 75.88 285 LEU A N 1
ATOM 2253 C CA . LEU A 1 285 ? 0.360 -1.346 14.732 1.00 75.88 285 LEU A CA 1
ATOM 2254 C C . LEU 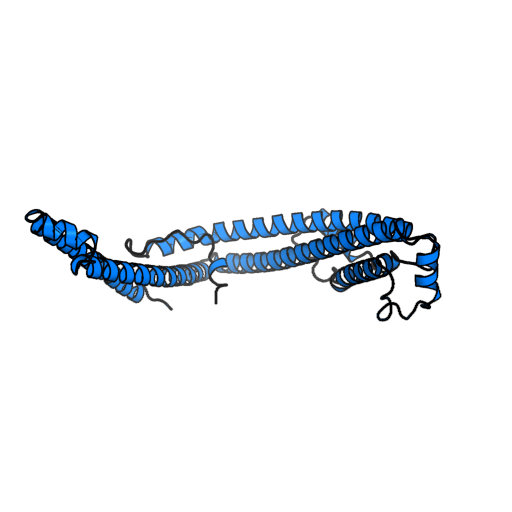A 1 285 ? 0.830 -0.163 13.871 1.00 75.88 285 LEU A C 1
ATOM 2256 O O . LEU A 1 285 ? 0.488 0.987 14.152 1.00 75.88 285 LEU A O 1
ATOM 2260 N N . GLN A 1 286 ? 1.575 -0.419 12.790 1.00 65.06 286 GLN A N 1
ATOM 2261 C CA . GLN A 1 286 ? 2.248 0.647 12.031 1.00 65.06 286 GLN A CA 1
ATOM 2262 C C . GLN A 1 286 ? 1.386 1.386 11.003 1.00 65.06 286 GLN A C 1
ATOM 2264 O O . GLN A 1 286 ? 1.648 2.559 10.745 1.00 65.06 286 GLN A O 1
ATOM 2269 N N . THR A 1 287 ? 0.308 0.795 10.469 1.00 52.59 287 THR A N 1
ATOM 2270 C CA . THR A 1 287 ? -0.656 1.558 9.639 1.00 52.59 287 THR A CA 1
ATOM 2271 C C . THR A 1 287 ? -1.300 2.712 10.380 1.00 52.59 287 THR A C 1
ATOM 2273 O O . THR A 1 287 ? -1.826 3.638 9.768 1.00 52.59 287 THR A O 1
ATOM 2276 N N . ILE A 1 288 ? -1.328 2.603 11.702 1.00 50.69 288 ILE A N 1
ATOM 2277 C CA . ILE A 1 288 ? -2.115 3.461 12.566 1.00 50.69 288 ILE A CA 1
ATOM 2278 C C . ILE A 1 288 ? -1.258 4.620 13.082 1.00 50.69 288 ILE A C 1
ATOM 2280 O O . ILE A 1 288 ? -1.753 5.737 13.189 1.00 50.69 288 ILE A O 1
ATOM 2284 N N . GLY A 1 289 ? 0.043 4.389 13.285 1.00 40.62 289 GLY A N 1
ATOM 2285 C CA . GLY A 1 289 ? 1.019 5.421 13.652 1.00 40.62 289 GLY A CA 1
ATOM 2286 C C . GLY A 1 289 ? 1.452 6.361 12.517 1.00 40.62 289 GLY A C 1
ATOM 2287 O O . GLY A 1 289 ? 2.209 7.286 12.775 1.00 40.62 289 GLY A O 1
ATOM 2288 N N . LEU A 1 290 ? 0.996 6.144 11.275 1.00 37.09 290 LEU A N 1
ATOM 2289 C CA . LEU A 1 290 ? 1.290 7.004 10.112 1.00 37.09 290 LEU A CA 1
ATOM 2290 C C . LEU A 1 290 ? 0.188 8.036 9.807 1.00 37.09 290 LEU A C 1
ATOM 2292 O O . LEU A 1 290 ? 0.303 8.787 8.842 1.00 37.09 290 LEU A O 1
ATOM 2296 N N . ARG A 1 291 ? -0.886 8.082 10.608 1.00 32.41 291 ARG A N 1
ATOM 2297 C CA . ARG A 1 291 ? -1.844 9.197 10.606 1.00 32.41 291 ARG A CA 1
ATOM 2298 C C . ARG A 1 291 ? -1.533 10.142 11.767 1.00 32.41 291 ARG A C 1
ATOM 2300 O O . ARG A 1 291 ? -2.288 10.214 12.732 1.00 32.41 291 ARG A O 1
ATOM 2307 N N . THR A 1 292 ? -0.414 10.841 11.659 1.00 32.09 292 THR A N 1
ATOM 2308 C CA . THR A 1 292 ? -0.143 12.098 12.372 1.00 32.09 292 THR A CA 1
ATOM 2309 C C . THR A 1 292 ? 0.257 13.132 11.348 1.00 32.09 292 THR A C 1
ATOM 2311 O O . THR A 1 292 ? 1.138 12.783 10.530 1.00 32.09 292 THR A O 1
#

Secondary structure (DSSP, 8-state):
---HHHHHHHHHHHHHHHHHHHHHHHHHHHHHHHHTT-HHHHHHHHHS--HHHHHHHHHHHHHHHHHHHHHHHHHHHHHHHHHHHHHTSTTHHHHHHHHHHHHHHHHHHHHHHHHHHHHHHHHHHHHHHHHHHHHS-HHHHHHHHHSS-TT-TTT---S-HHHHHHHHHHHHHHHHHHHS--GGGG--TTS-HHHHHHHHHHHSSS---TTGGG---SGGGHHHHHHHHHHHHHHHHHHHHHHHHHHHHHHHHHHHHHHHHHHHHHHHHHTTS-GGG--PPPS-STTTTT--

Foldseek 3Di:
DCDLVNLVVLVVVLVVLVVQLVVLVVVVVVVVVVCVVDPVSVVVCVVDQDPSNVSNVVSVVVNVVSLVVLQLSLLVQLLVQLLVVCCPDPCNVVLVVLVVLLVVLVVLLVLLVVLLVLLVQLLVLLVQLLVQLVVDDLVVLVCQDVVDPDPPLPPDRDDGPSSVSVNSNLVSLVVSVVSLPLLPPDPDPPDDPVLSVLSCVSNVPPPPVLVVLDPPPDRVCRSVSSVSSSVVSVVVSVSSVVNSVRSVVSSVVSLVVQLVSSVVSSVVSLVSRDPSNRDDGDSHSVVSVPPD

Radius of gyration: 32.42 Å; chains: 1; bounding box: 83×40×81 Å

Sequence (292 aa):
MITTTELEELSSQVENANSARALAVKGLVKETRERQSSLWALFIGLFIKTPAQKKLNECELHLNQLLAKCRDISLQYVVMSSLQEIMNSPDGELYQHQVTCWKEAQIKYKESGRLLKLAENAREKLKTARNDCNSASSLELLDMFTTNKVVSVFSAMDTSSASSSLKKAMSALKQLADEMPDLKSSIDVCLPDDTLDLIVDLTLNPAIDILSWFNVSKLDNAEEQCSKALKKLQKLLGQLGEVHDLRTKEYQSQLETLKTTEKPYIRKVMRRIPENMKFKEPEYLQTIGLRT

pLDDT: mean 73.5, std 15.06, range [32.09, 92.38]

Organism: NCBI:txid1134687